Protein AF-A0A356P6L0-F1 (afdb_monomer)

pLDDT: mean 80.2, std 20.33, range [36.62, 98.62]

Secondary structure (DSSP, 8-state):
--------------------S-HHHHHTTSPTT-EEEEEE------HHHHHHTT------STT-GGGSSTT---HHHHHHHHHHHHHHHHHHEEEEEEEEEEE-GGGHHHHHHHHHHTTEEEEEEEEEE-SS----STTTS----EEEEEEEEESSS------TT----S---TT--

Mean predicted aligned error: 10.24 Å

Foldseek 3Di:
DDDDDDDDDPDVPPDDDDDDDDPLVVLVVAAFQADQEAEEEDQALCLCVVVVVPPVCPPPDPPDPSVPPPSPDDPVVVLVVLLSVLQSVLGRHHQQGKYKYKYAPVCVVSNCVSNVVSQKDWDDKAKDFAPCQDCPPVVPDDGPRIIIITMIGGNDNDHDDPPVPDDDDSDDDPPDD

Radius of gyration: 19.92 Å; Cα contacts (8 Å, |Δi|>4): 220; chains: 1; bounding box: 66×39×49 Å

Structure (mmCIF, N/CA/C/O backbone):
data_AF-A0A356P6L0-F1
#
_entry.id   AF-A0A356P6L0-F1
#
loop_
_atom_site.group_PDB
_atom_site.id
_atom_site.type_symbol
_atom_site.label_atom_id
_atom_site.label_alt_id
_atom_site.label_comp_id
_atom_site.label_asym_id
_atom_site.label_entity_id
_atom_site.label_seq_id
_atom_site.pdbx_PDB_ins_code
_atom_site.Cartn_x
_atom_site.Cartn_y
_atom_site.Cartn_z
_atom_site.occupancy
_atom_site.B_iso_or_equiv
_atom_site.auth_seq_id
_atom_site.auth_comp_id
_atom_site.auth_asym_id
_atom_site.auth_atom_id
_atom_site.pdbx_PDB_model_num
ATOM 1 N N . MET A 1 1 ? -40.090 -11.211 -9.155 1.00 44.31 1 MET A N 1
ATOM 2 C CA . MET A 1 1 ? -40.324 -12.290 -8.172 1.00 44.31 1 MET A CA 1
ATOM 3 C C . MET A 1 1 ? -39.461 -13.469 -8.593 1.00 44.31 1 MET A C 1
ATOM 5 O O . MET A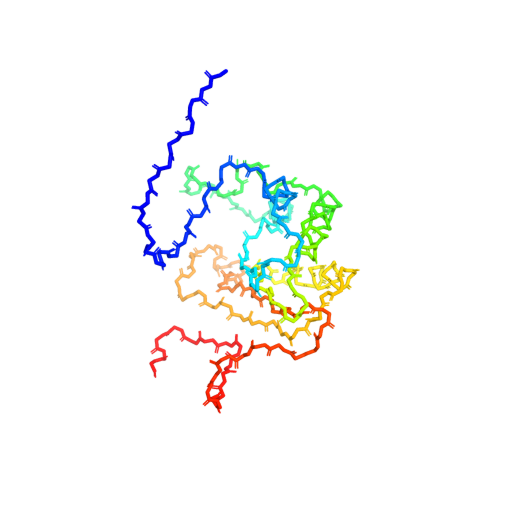 1 1 ? -39.830 -14.175 -9.516 1.00 44.31 1 MET A O 1
ATOM 9 N N . SER A 1 2 ? -38.269 -13.609 -8.018 1.00 37.38 2 SER A N 1
ATOM 10 C CA . SER A 1 2 ? -37.434 -14.798 -8.207 1.00 37.38 2 SER A CA 1
ATOM 11 C C . SER A 1 2 ? -36.891 -15.191 -6.845 1.00 37.38 2 SER A C 1
ATOM 13 O O . SER A 1 2 ? -36.515 -14.333 -6.049 1.00 37.38 2 SER A O 1
ATOM 15 N N . GLN A 1 3 ? -37.031 -16.474 -6.559 1.00 36.75 3 GLN A N 1
ATOM 16 C CA . GLN A 1 3 ? -37.134 -17.056 -5.236 1.00 36.75 3 GLN A CA 1
ATOM 17 C C . GLN A 1 3 ? -35.787 -17.156 -4.521 1.00 36.75 3 GLN A C 1
ATOM 19 O O . GLN A 1 3 ? -34.760 -17.501 -5.097 1.00 36.75 3 GLN A O 1
ATOM 24 N N . THR A 1 4 ? -35.853 -16.894 -3.221 1.00 41.12 4 THR A N 1
ATOM 25 C CA . THR A 1 4 ? -34.864 -17.224 -2.201 1.00 41.12 4 THR A CA 1
ATOM 26 C C . THR A 1 4 ? -34.616 -18.734 -2.170 1.00 41.12 4 THR A C 1
ATOM 28 O O . THR A 1 4 ? -35.547 -19.499 -1.927 1.00 41.12 4 THR A O 1
ATOM 31 N N . LEU A 1 5 ? -33.364 -19.163 -2.322 1.00 36.62 5 LEU A N 1
ATOM 32 C CA . LEU A 1 5 ? -32.927 -20.494 -1.903 1.00 36.62 5 LEU A CA 1
ATOM 33 C C . LEU A 1 5 ? -32.138 -20.347 -0.600 1.00 36.62 5 LEU A C 1
ATOM 35 O O . LEU A 1 5 ? -30.980 -19.942 -0.595 1.00 36.62 5 LEU A O 1
ATOM 39 N N . ARG A 1 6 ? -32.803 -20.649 0.521 1.00 42.31 6 ARG A N 1
ATOM 40 C CA . ARG A 1 6 ? -32.137 -20.963 1.789 1.00 42.31 6 ARG A CA 1
ATOM 41 C C . ARG A 1 6 ? -31.685 -22.418 1.720 1.00 42.31 6 ARG A C 1
ATOM 43 O O . ARG A 1 6 ? -32.524 -23.306 1.616 1.00 42.31 6 ARG A O 1
ATOM 50 N N . SER A 1 7 ? -30.383 -22.643 1.833 1.00 36.81 7 SER A N 1
ATOM 51 C CA . SER A 1 7 ? -29.816 -23.931 2.223 1.00 36.81 7 SER A CA 1
ATOM 52 C C . SER A 1 7 ? -29.225 -23.768 3.617 1.00 36.81 7 SER A C 1
ATOM 54 O O . SER A 1 7 ? -28.344 -22.940 3.829 1.00 36.81 7 SER A O 1
ATOM 56 N N . VAL A 1 8 ? -29.767 -24.525 4.569 1.00 45.47 8 VAL A N 1
ATOM 57 C CA . VAL A 1 8 ? -29.256 -24.660 5.932 1.00 45.47 8 VAL A CA 1
ATOM 58 C C . VAL A 1 8 ? -28.116 -25.675 5.892 1.00 45.47 8 VAL A C 1
ATOM 60 O O . VAL A 1 8 ? -28.368 -26.874 5.801 1.00 45.47 8 VAL A O 1
ATOM 63 N N . HIS A 1 9 ? -26.879 -25.187 5.956 1.00 39.38 9 HIS A N 1
ATOM 64 C CA . HIS A 1 9 ? -25.714 -25.914 6.462 1.00 39.38 9 HIS A CA 1
ATOM 65 C C . HIS A 1 9 ? -24.743 -24.883 7.040 1.00 39.38 9 HIS A C 1
ATOM 67 O O . HIS A 1 9 ? -24.131 -24.106 6.313 1.00 39.38 9 HIS A O 1
ATOM 73 N N . GLU A 1 10 ? -24.678 -24.837 8.366 1.00 45.34 10 GLU A N 1
ATOM 74 C CA . GLU A 1 10 ? -23.736 -24.029 9.132 1.00 45.34 10 GLU A CA 1
ATOM 75 C C . GLU A 1 10 ? -22.419 -24.804 9.213 1.00 45.34 10 GLU A C 1
ATOM 77 O O . GLU A 1 10 ? -22.138 -25.513 10.175 1.00 45.34 10 GLU A O 1
ATOM 82 N N . ASP A 1 11 ? -21.642 -24.712 8.141 1.00 44.84 11 ASP A N 1
ATOM 83 C CA . ASP A 1 11 ? -20.216 -24.999 8.166 1.00 44.84 11 ASP A CA 1
ATOM 84 C C . ASP A 1 11 ? -19.522 -23.635 8.210 1.00 44.84 11 ASP A C 1
ATOM 86 O O . ASP A 1 11 ? -19.860 -22.751 7.419 1.00 44.84 11 ASP A O 1
ATOM 90 N N . LYS A 1 12 ? -18.576 -23.406 9.129 1.00 47.25 12 LYS A N 1
ATOM 91 C CA . LYS A 1 12 ? -17.751 -22.180 9.118 1.00 47.25 12 LYS A CA 1
ATOM 92 C C . LYS A 1 12 ? -16.728 -22.274 7.978 1.00 47.25 12 LYS A C 1
ATOM 94 O O . LYS A 1 12 ? -15.525 -22.140 8.194 1.00 47.25 12 LYS A O 1
ATOM 99 N N . SER A 1 13 ? -17.210 -22.528 6.762 1.00 52.34 13 SER A N 1
ATOM 100 C CA . SER A 1 13 ? -16.441 -22.394 5.540 1.00 52.34 13 SER A CA 1
ATOM 101 C C . SER A 1 13 ? -16.007 -20.942 5.455 1.00 52.34 13 SER A C 1
ATOM 103 O O . SER A 1 13 ? -16.837 -20.038 5.565 1.00 52.34 13 SER A O 1
ATOM 105 N N . THR A 1 14 ? -14.715 -20.708 5.285 1.00 63.59 14 THR A N 1
ATOM 106 C CA . THR A 1 14 ? -14.188 -19.397 4.916 1.00 63.59 14 THR A CA 1
ATOM 107 C C . THR A 1 14 ? -14.913 -18.986 3.636 1.00 63.59 14 THR A C 1
ATOM 109 O O . THR A 1 14 ? -14.680 -19.575 2.584 1.00 63.59 14 THR A O 1
ATOM 112 N N . ALA A 1 15 ? -15.877 -18.070 3.739 1.00 85.69 15 ALA A N 1
ATOM 113 C CA . ALA A 1 15 ? -16.610 -17.590 2.578 1.00 85.69 15 ALA A CA 1
ATOM 114 C C . ALA A 1 15 ? -15.607 -16.873 1.667 1.00 85.69 15 ALA A C 1
ATOM 116 O O . ALA A 1 15 ? -14.884 -15.983 2.117 1.00 85.69 15 ALA A O 1
ATOM 117 N N . ILE A 1 16 ? -15.504 -17.323 0.418 1.00 92.56 16 ILE A N 1
ATOM 118 C CA . ILE A 1 16 ? -14.647 -16.702 -0.590 1.00 92.56 16 ILE A CA 1
ATOM 119 C C . ILE A 1 16 ? -15.561 -15.945 -1.541 1.00 92.56 16 ILE A C 1
ATOM 121 O O . ILE A 1 16 ? -16.291 -16.562 -2.316 1.00 92.56 16 ILE A O 1
ATOM 125 N N . ASP A 1 17 ? -15.467 -14.620 -1.507 1.00 92.62 17 ASP A N 1
ATOM 126 C CA . ASP A 1 17 ? -16.138 -13.751 -2.464 1.00 92.62 17 ASP A CA 1
ATOM 127 C C . ASP A 1 17 ? -15.156 -13.337 -3.564 1.00 92.62 17 ASP A C 1
ATOM 129 O O . ASP A 1 17 ? -14.083 -12.793 -3.294 1.00 92.62 17 ASP A O 1
ATOM 133 N N . LEU A 1 18 ? -15.525 -13.597 -4.819 1.00 94.75 18 LEU A N 1
ATOM 134 C CA . LEU A 1 18 ? -14.737 -13.232 -5.994 1.00 94.75 18 LEU A CA 1
ATOM 135 C C . LEU A 1 18 ? -15.525 -12.264 -6.874 1.00 94.75 18 LEU A C 1
ATOM 137 O O . LEU A 1 18 ? -16.651 -12.548 -7.278 1.00 94.75 18 LEU A O 1
ATOM 141 N N . TYR A 1 19 ? -14.888 -11.150 -7.225 1.00 94.75 19 TYR A N 1
ATOM 142 C CA . TYR A 1 19 ? -15.476 -10.098 -8.046 1.00 94.75 19 TYR A CA 1
ATOM 143 C C . TYR A 1 19 ? -14.679 -9.931 -9.342 1.00 94.75 19 TYR A C 1
ATOM 145 O O . TYR A 1 19 ? -13.451 -9.889 -9.322 1.00 94.75 19 TYR A O 1
ATOM 153 N N . ASN A 1 20 ? -15.384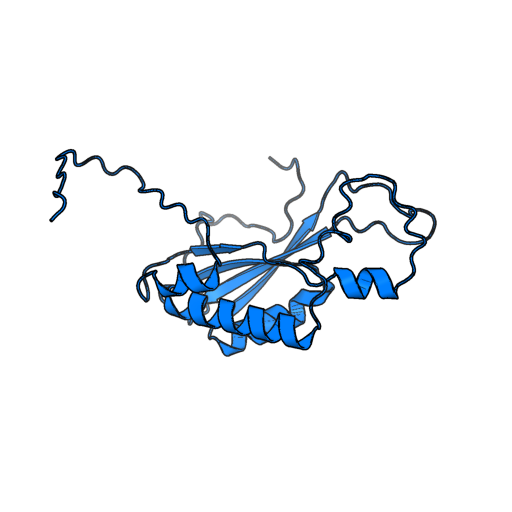 -9.820 -10.468 1.00 96.81 20 ASN A N 1
ATOM 154 C CA . ASN A 1 20 ? -14.815 -9.433 -11.759 1.00 96.81 20 ASN A CA 1
ATOM 155 C C . ASN A 1 20 ? -15.327 -8.032 -12.100 1.00 96.81 20 ASN A C 1
ATOM 157 O O . ASN A 1 20 ? -16.399 -7.886 -12.683 1.00 96.81 20 ASN A O 1
ATOM 161 N N . ASP A 1 21 ? -14.622 -7.015 -11.617 1.00 95.50 21 ASP A N 1
ATOM 162 C CA . ASP A 1 21 ? -15.027 -5.616 -11.735 1.00 95.50 21 ASP A CA 1
ATOM 163 C C . ASP A 1 21 ? -13.829 -4.703 -11.407 1.00 95.50 21 ASP A C 1
ATOM 165 O O . ASP A 1 21 ? -12.764 -5.177 -11.000 1.00 95.50 21 ASP A O 1
ATOM 169 N N . ASP A 1 22 ? -14.008 -3.393 -11.556 1.00 94.38 22 ASP A N 1
ATOM 170 C CA . ASP A 1 22 ? -13.057 -2.392 -11.078 1.00 94.38 22 ASP A CA 1
ATOM 171 C C . ASP A 1 22 ? -12.908 -2.461 -9.547 1.00 94.38 22 ASP A C 1
ATOM 173 O O . ASP A 1 22 ? -13.894 -2.469 -8.803 1.00 94.38 22 ASP A O 1
ATOM 177 N N . CYS A 1 23 ? -11.665 -2.500 -9.057 1.00 95.38 23 CYS A N 1
ATOM 178 C CA . CYS A 1 23 ? -11.398 -2.751 -7.642 1.00 95.38 23 CYS A CA 1
ATOM 179 C C . CYS A 1 23 ? -11.950 -1.652 -6.727 1.00 95.38 23 CYS A C 1
ATOM 181 O O . CYS A 1 23 ? -12.426 -1.956 -5.634 1.00 95.38 23 CYS A O 1
ATOM 183 N N . VAL A 1 24 ? -11.957 -0.393 -7.169 1.00 95.81 24 VAL A N 1
ATOM 184 C CA . VAL A 1 24 ? -12.510 0.720 -6.393 1.00 95.81 24 VAL A CA 1
ATOM 185 C C . VAL A 1 24 ? -14.034 0.623 -6.341 1.00 95.81 24 VAL A C 1
ATOM 187 O O . VAL A 1 24 ? -14.629 0.853 -5.286 1.00 95.81 24 VAL A O 1
ATOM 190 N N . GLN A 1 25 ? -14.682 0.222 -7.438 1.00 97.44 25 GLN A N 1
ATOM 191 C CA . GLN A 1 25 ? -16.128 -0.031 -7.438 1.00 97.44 25 GLN A CA 1
ATOM 192 C C . GLN A 1 25 ? -16.516 -1.200 -6.529 1.00 97.44 25 GLN A C 1
ATOM 194 O O . GLN A 1 25 ? -17.551 -1.129 -5.866 1.00 97.44 25 GLN A O 1
ATOM 199 N N . VAL A 1 26 ? -15.696 -2.252 -6.459 1.00 97.19 26 VAL A N 1
ATOM 200 C CA . VAL A 1 26 ? -15.909 -3.361 -5.515 1.00 97.19 26 VAL A CA 1
ATOM 201 C C . VAL A 1 26 ? -15.714 -2.892 -4.081 1.00 97.19 26 VAL A C 1
ATOM 203 O O . VAL A 1 26 ? -16.584 -3.149 -3.253 1.00 97.19 26 VAL A O 1
ATOM 206 N N . LEU A 1 27 ? -14.632 -2.160 -3.787 1.00 97.50 27 LEU A N 1
ATOM 207 C CA . LEU A 1 27 ? -14.375 -1.638 -2.443 1.00 97.50 27 LEU A CA 1
ATOM 208 C C . LEU A 1 27 ? -15.576 -0.839 -1.928 1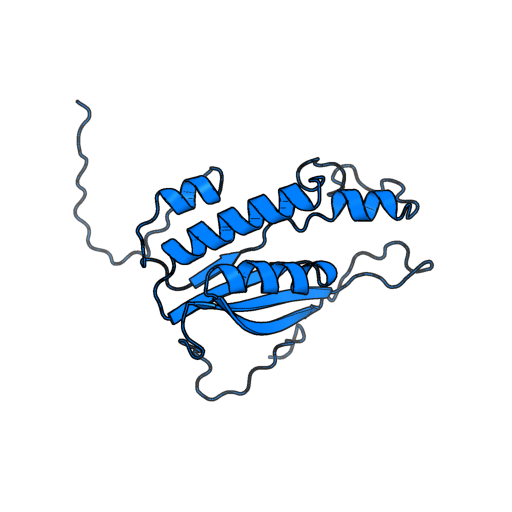.00 97.50 27 LEU A C 1
ATOM 210 O O . LEU A 1 27 ? -16.008 -1.090 -0.809 1.00 97.50 27 LEU A O 1
ATOM 214 N N . LYS A 1 28 ? -16.188 0.022 -2.756 1.00 97.56 28 LYS A N 1
ATOM 215 C CA . LYS A 1 28 ? -17.407 0.796 -2.427 1.00 97.56 28 LYS A CA 1
ATOM 216 C C . LYS A 1 28 ? -18.610 -0.052 -1.985 1.00 97.56 28 LYS A C 1
ATOM 218 O O . LYS A 1 28 ? -19.499 0.476 -1.325 1.00 97.56 28 LYS A O 1
ATOM 223 N N . ARG A 1 29 ? -18.659 -1.338 -2.345 1.00 96.69 29 ARG A N 1
ATOM 224 C CA . ARG A 1 29 ? -19.728 -2.283 -1.961 1.00 96.69 29 ARG A CA 1
ATOM 225 C C . ARG A 1 29 ? -19.435 -3.010 -0.647 1.00 96.69 29 ARG A C 1
ATOM 227 O O . ARG A 1 29 ? -20.355 -3.569 -0.061 1.00 96.69 29 ARG A O 1
ATOM 234 N N . ILE A 1 30 ? -18.178 -3.019 -0.206 1.00 97.00 30 ILE A N 1
ATOM 235 C CA . ILE A 1 30 ? -17.744 -3.642 1.049 1.00 97.00 30 ILE A CA 1
ATOM 236 C C . ILE A 1 30 ? -18.086 -2.711 2.215 1.00 97.00 30 ILE A C 1
ATOM 238 O O . ILE A 1 30 ? -17.925 -1.494 2.108 1.00 97.00 30 ILE A O 1
ATOM 242 N N . GLU A 1 31 ? -18.549 -3.281 3.327 1.00 97.94 31 GLU A N 1
ATOM 243 C CA . GLU A 1 31 ? -18.924 -2.537 4.532 1.00 97.94 31 GLU A CA 1
ATOM 244 C C . GLU A 1 31 ? -17.734 -1.782 5.151 1.00 97.94 31 GLU A C 1
ATOM 246 O O . GLU A 1 31 ? -16.583 -2.223 5.096 1.00 97.94 31 GLU A O 1
ATOM 251 N N . ASP A 1 32 ? -18.012 -0.635 5.767 1.00 98.50 32 ASP A N 1
ATOM 252 C CA . ASP A 1 32 ? -17.024 0.138 6.522 1.00 98.50 32 ASP A CA 1
ATOM 253 C C . ASP A 1 32 ? -16.451 -0.691 7.684 1.00 98.50 32 ASP A C 1
ATOM 255 O O . ASP A 1 32 ? -17.195 -1.374 8.384 1.00 98.50 32 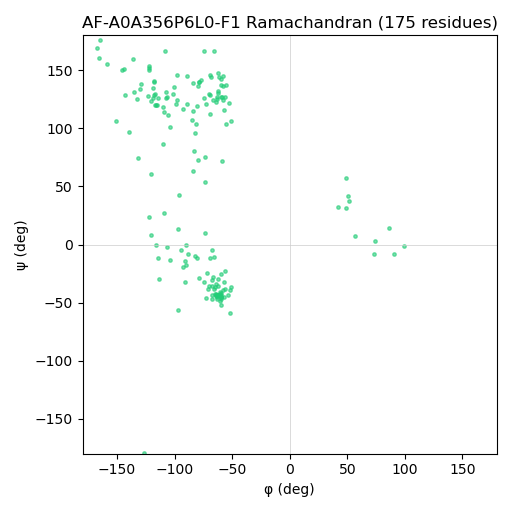ASP A O 1
ATOM 259 N N . ASN A 1 33 ? -15.152 -0.551 7.972 1.00 98.06 33 ASN A N 1
ATOM 260 C CA . ASN A 1 33 ? -14.483 -1.205 9.112 1.00 98.06 33 ASN A CA 1
ATOM 261 C C . ASN A 1 33 ? -14.744 -2.727 9.207 1.00 98.06 33 ASN A C 1
ATOM 263 O O . ASN A 1 33 ? -14.996 -3.250 10.294 1.00 98.06 33 ASN A O 1
ATOM 267 N N . SER A 1 34 ? -14.718 -3.422 8.071 1.00 97.50 34 SER A N 1
ATOM 268 C CA . SER A 1 34 ? -15.004 -4.860 7.966 1.00 97.50 34 SER A CA 1
ATOM 269 C C . SER A 1 34 ? -13.794 -5.696 7.536 1.00 97.50 34 SER A C 1
ATOM 271 O O . SER A 1 34 ? -13.825 -6.921 7.627 1.00 97.50 34 SER A O 1
ATOM 273 N N . VAL A 1 35 ? -12.712 -5.051 7.084 1.00 97.75 35 VAL A N 1
ATOM 274 C CA . VAL A 1 35 ? -11.502 -5.709 6.571 1.00 97.75 35 VAL A CA 1
ATOM 275 C C . VAL A 1 35 ? -10.352 -5.566 7.568 1.00 97.75 35 VAL A C 1
ATOM 277 O O . VAL A 1 35 ? -10.034 -4.463 8.007 1.00 97.75 35 VAL A O 1
ATOM 280 N N . ASP A 1 36 ? -9.671 -6.668 7.886 1.00 97.50 36 ASP A N 1
ATOM 281 C CA . ASP A 1 36 ? -8.508 -6.663 8.791 1.00 97.50 36 ASP A CA 1
ATOM 282 C C . ASP A 1 36 ? -7.167 -6.479 8.062 1.00 97.50 36 ASP A C 1
ATOM 284 O O . ASP A 1 36 ? -6.220 -5.901 8.606 1.00 97.50 36 ASP A O 1
ATOM 288 N N . LEU A 1 37 ? -7.064 -6.980 6.828 1.00 97.62 37 LEU A N 1
ATOM 289 C CA . LEU A 1 37 ? -5.841 -6.963 6.029 1.00 97.62 37 LEU A CA 1
ATOM 290 C C . LEU A 1 37 ? -6.159 -6.730 4.552 1.00 97.62 37 LEU A C 1
ATOM 292 O O . LEU A 1 37 ? -6.926 -7.477 3.952 1.00 97.62 37 LEU A O 1
ATOM 296 N N . VAL A 1 38 ? -5.486 -5.750 3.952 1.00 98.00 38 VAL A N 1
ATOM 297 C CA . VAL A 1 38 ? -5.435 -5.568 2.497 1.00 98.00 38 VAL A CA 1
ATOM 298 C C . VAL A 1 38 ? -4.052 -5.972 1.994 1.00 98.00 38 VAL A C 1
ATOM 300 O O . VAL A 1 38 ? -3.040 -5.459 2.470 1.00 98.00 38 VAL A O 1
ATOM 303 N N . VAL A 1 39 ? -3.995 -6.870 1.012 1.00 97.75 39 VAL A N 1
ATOM 304 C CA . VAL A 1 39 ? -2.766 -7.191 0.270 1.00 97.75 39 VAL A CA 1
ATOM 305 C C . VAL A 1 39 ? -3.023 -6.891 -1.197 1.00 97.75 39 VAL A C 1
ATOM 307 O O . VAL A 1 39 ? -3.990 -7.398 -1.759 1.00 97.75 39 VAL A O 1
ATOM 310 N N . THR A 1 40 ? -2.196 -6.045 -1.806 1.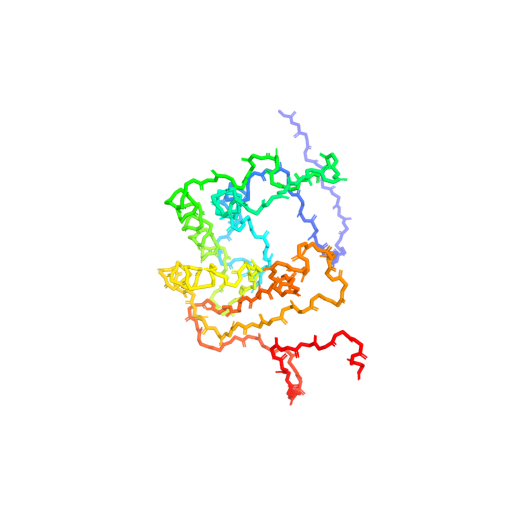00 95.94 40 THR A N 1
ATOM 311 C CA . THR A 1 40 ? -2.439 -5.557 -3.169 1.00 95.94 40 THR A CA 1
ATOM 312 C C . THR A 1 40 ? -1.148 -5.379 -3.966 1.00 95.94 40 THR A C 1
ATOM 314 O O . THR A 1 40 ? -0.091 -5.088 -3.405 1.00 95.94 40 THR A O 1
ATOM 317 N N . ASP A 1 41 ? -1.256 -5.539 -5.282 1.00 94.06 41 ASP A N 1
ATOM 318 C CA . ASP A 1 41 ? -0.205 -5.312 -6.278 1.00 94.06 41 ASP A CA 1
ATOM 319 C C . ASP A 1 41 ? -0.795 -4.462 -7.423 1.00 94.06 41 ASP A C 1
ATOM 321 O O . ASP A 1 41 ? -1.197 -4.999 -8.458 1.00 94.06 41 ASP A O 1
ATOM 325 N N . PRO A 1 42 ? -1.008 -3.148 -7.200 1.00 91.12 42 PRO A N 1
ATOM 326 C CA . PRO A 1 42 ? -1.649 -2.277 -8.181 1.00 91.12 42 PRO A CA 1
ATOM 327 C C . PRO A 1 42 ? -0.699 -1.948 -9.345 1.00 91.12 42 PRO A C 1
ATOM 329 O O . PRO A 1 42 ? 0.504 -2.147 -9.220 1.00 91.12 42 PRO A O 1
ATOM 332 N N . PRO A 1 43 ? -1.187 -1.394 -10.469 1.00 85.44 43 PRO A N 1
ATOM 333 C CA . PRO A 1 43 ? -0.328 -0.958 -11.576 1.00 85.44 43 PRO A CA 1
ATOM 334 C C . PRO A 1 43 ? 0.725 0.082 -11.140 1.00 85.44 43 PRO A C 1
ATOM 336 O O . PRO A 1 43 ? 0.417 1.021 -10.400 1.00 85.44 43 PRO A O 1
ATOM 339 N N . TYR A 1 44 ? 1.975 -0.065 -11.596 1.00 79.75 44 TYR A N 1
ATOM 340 C CA . TYR A 1 44 ? 3.118 0.743 -11.122 1.00 79.75 44 TYR A CA 1
ATOM 341 C C . TYR A 1 44 ? 3.322 2.050 -11.905 1.00 79.75 44 TYR A C 1
ATOM 343 O O . TYR A 1 44 ? 4.162 2.872 -11.525 1.00 79.75 44 TYR A O 1
ATOM 351 N N . ASN A 1 45 ? 2.584 2.239 -12.997 1.00 78.00 45 ASN A N 1
ATOM 352 C CA . ASN A 1 45 ? 2.729 3.323 -13.958 1.00 78.00 45 ASN A CA 1
ATOM 353 C C . ASN A 1 45 ? 4.183 3.516 -14.414 1.00 78.00 45 ASN A C 1
ATOM 355 O O . ASN A 1 45 ? 4.801 4.571 -14.217 1.00 78.00 45 ASN A O 1
ATOM 359 N N . LEU A 1 46 ? 4.759 2.440 -14.956 1.00 72.44 46 LEU A N 1
ATOM 360 C CA . LEU A 1 46 ? 6.116 2.408 -15.495 1.00 72.44 46 LEU A CA 1
ATOM 361 C C . LEU A 1 46 ? 6.146 2.433 -17.024 1.00 72.44 46 LEU A C 1
ATOM 363 O O . LEU A 1 46 ? 7.222 2.668 -17.576 1.00 72.44 46 LEU A O 1
ATOM 367 N N . GLY A 1 47 ? 5.020 2.209 -17.708 1.00 66.50 47 GLY A N 1
ATOM 368 C CA . GLY A 1 47 ? 4.940 2.145 -19.170 1.00 66.50 47 GLY A CA 1
ATOM 369 C C . GLY A 1 47 ? 5.566 3.362 -19.851 1.00 66.50 47 GLY A C 1
ATOM 370 O O . GLY A 1 47 ? 6.570 3.225 -20.558 1.00 66.50 47 GLY A O 1
ATOM 371 N N . ASN A 1 48 ? 5.068 4.562 -19.545 1.00 64.00 48 ASN A N 1
ATOM 372 C CA . ASN A 1 48 ? 5.585 5.818 -20.106 1.00 64.00 48 ASN A CA 1
ATOM 373 C C . ASN A 1 48 ? 7.044 6.085 -19.703 1.00 64.00 48 ASN A C 1
ATOM 375 O O . ASN A 1 48 ? 7.890 6.339 -20.559 1.00 64.00 48 ASN A O 1
ATOM 379 N N . PHE A 1 49 ? 7.385 5.891 -18.423 1.00 65.50 49 PHE A N 1
ATOM 380 C CA . PHE A 1 49 ? 8.761 6.046 -17.932 1.00 65.50 49 PHE A CA 1
ATOM 381 C C . PHE A 1 49 ? 9.759 5.130 -18.663 1.00 65.50 49 PHE A C 1
ATOM 383 O O . PHE A 1 49 ? 10.890 5.524 -18.957 1.00 65.50 49 PHE A O 1
ATOM 390 N N . MET A 1 50 ? 9.362 3.893 -18.975 1.00 63.31 50 MET A N 1
ATOM 391 C CA . MET A 1 50 ? 10.204 2.951 -19.712 1.00 63.31 50 MET A CA 1
ATOM 392 C C . MET A 1 50 ? 10.307 3.285 -21.204 1.00 63.31 50 MET A C 1
ATOM 394 O O . MET A 1 50 ? 11.359 3.028 -21.796 1.00 63.31 50 MET A O 1
ATOM 398 N N . ARG A 1 51 ? 9.255 3.854 -21.807 1.00 62.16 51 ARG A N 1
ATOM 399 C CA . ARG A 1 51 ? 9.257 4.312 -23.208 1.00 62.16 51 ARG A CA 1
ATOM 400 C C . ARG A 1 51 ? 10.186 5.512 -23.395 1.00 62.16 51 ARG A C 1
ATOM 402 O O . ARG A 1 51 ? 11.012 5.490 -24.307 1.00 62.16 51 ARG A O 1
ATOM 409 N N . ASP A 1 52 ? 10.140 6.476 -22.479 1.00 60.25 52 ASP A N 1
ATOM 410 C CA . ASP A 1 52 ? 10.973 7.684 -22.528 1.00 60.25 52 ASP A CA 1
ATOM 411 C C . ASP A 1 52 ? 12.462 7.394 -22.328 1.00 60.25 52 ASP A C 1
ATOM 413 O O . ASP A 1 52 ? 13.317 8.057 -22.916 1.00 60.25 52 ASP A O 1
ATOM 417 N N . ARG A 1 53 ? 12.809 6.352 -21.559 1.00 56.59 53 ARG A N 1
ATOM 418 C CA . ARG A 1 53 ? 14.214 5.956 -21.356 1.00 56.59 53 ARG A CA 1
ATOM 419 C C . ARG A 1 53 ? 14.903 5.403 -22.607 1.00 56.59 53 ARG A C 1
ATOM 421 O O . ARG A 1 53 ? 16.093 5.109 -22.510 1.00 56.59 53 ARG A O 1
ATOM 428 N N . GLN A 1 54 ? 14.201 5.222 -23.736 1.00 52.97 54 GLN A N 1
ATOM 429 C CA . GLN A 1 54 ? 14.745 4.750 -25.024 1.00 52.97 54 GLN A CA 1
ATOM 430 C C . GLN A 1 54 ? 15.750 3.592 -24.895 1.00 52.97 54 GLN A C 1
ATOM 432 O O . GLN A 1 54 ? 16.692 3.457 -25.679 1.00 52.97 54 GLN A O 1
ATOM 437 N N . THR A 1 55 ? 15.581 2.715 -23.901 1.00 51.88 55 THR A N 1
ATOM 438 C CA . THR A 1 55 ? 16.370 1.485 -23.874 1.00 51.88 55 THR A CA 1
ATOM 439 C C . THR A 1 55 ? 15.958 0.732 -25.131 1.00 51.88 55 THR A C 1
ATOM 441 O O . THR A 1 55 ? 14.760 0.590 -25.349 1.00 51.88 55 THR A O 1
ATOM 444 N N . ASN A 1 56 ? 16.901 0.352 -25.997 1.00 44.62 56 ASN A N 1
ATOM 445 C CA . ASN A 1 56 ? 16.664 -0.284 -27.300 1.00 44.62 56 ASN A CA 1
ATOM 446 C C . ASN A 1 56 ? 15.887 -1.614 -27.162 1.00 44.62 56 ASN A C 1
ATOM 448 O O . ASN A 1 56 ? 16.434 -2.706 -27.319 1.00 44.62 56 ASN A O 1
ATOM 452 N N . LEU A 1 57 ? 14.599 -1.528 -26.835 1.00 51.72 57 LEU A N 1
ATOM 453 C CA . LEU A 1 57 ? 13.687 -2.618 -26.536 1.00 51.72 57 LEU A CA 1
ATOM 454 C C . LEU A 1 57 ? 13.236 -3.220 -27.861 1.00 51.72 57 LEU A C 1
ATOM 456 O O . LEU A 1 57 ? 12.098 -3.054 -28.296 1.00 51.72 57 LEU A O 1
ATOM 460 N N . LYS A 1 58 ? 14.134 -3.951 -28.525 1.00 46.72 58 LYS A N 1
ATOM 461 C CA . LYS A 1 58 ? 13.697 -4.904 -29.545 1.00 46.72 58 LYS A CA 1
ATOM 462 C C . LYS A 1 58 ? 12.723 -5.874 -28.866 1.00 46.72 58 LYS A C 1
ATOM 464 O O . LYS A 1 58 ? 13.099 -6.589 -27.935 1.00 46.72 58 LYS A O 1
ATOM 469 N N . LYS A 1 59 ? 11.458 -5.863 -29.307 1.00 47.06 59 LYS A N 1
ATOM 470 C CA . LYS A 1 59 ? 10.411 -6.808 -28.884 1.00 47.06 59 LYS A CA 1
ATOM 471 C C . LYS A 1 59 ? 10.945 -8.236 -29.038 1.00 47.06 59 LYS A C 1
ATOM 473 O O . LYS A 1 59 ? 11.056 -8.729 -30.152 1.00 47.06 59 LYS A O 1
ATOM 478 N N . MET A 1 60 ? 11.278 -8.898 -27.929 1.00 49.31 60 MET A N 1
ATOM 479 C CA . MET A 1 60 ? 11.714 -10.304 -27.944 1.00 49.31 60 MET A CA 1
ATOM 480 C C . MET A 1 60 ? 10.557 -11.303 -27.772 1.00 49.31 60 MET A C 1
ATOM 482 O O . MET A 1 60 ? 10.749 -12.486 -28.032 1.00 49.31 60 MET A O 1
ATOM 486 N N . ARG A 1 61 ? 9.359 -10.869 -27.347 1.00 46.25 61 ARG A N 1
ATOM 487 C CA . ARG A 1 61 ? 8.149 -11.713 -27.256 1.00 46.25 61 ARG A CA 1
ATOM 488 C C . ARG A 1 61 ? 6.887 -10.908 -27.570 1.00 46.25 61 ARG A C 1
ATOM 490 O O . ARG A 1 61 ? 6.839 -9.715 -27.279 1.00 46.25 61 ARG A O 1
ATOM 497 N N . SER A 1 62 ? 5.875 -11.576 -28.122 1.00 45.97 62 SER A N 1
ATOM 498 C CA . SER A 1 62 ? 4.560 -11.005 -28.458 1.00 45.97 62 SER A CA 1
ATOM 499 C C . SER A 1 62 ? 3.793 -10.479 -27.236 1.00 45.97 62 SER A C 1
ATOM 501 O O . SER A 1 62 ? 3.075 -9.495 -27.356 1.00 45.97 62 SER A O 1
ATOM 503 N N . ASN A 1 63 ? 4.006 -11.068 -26.053 1.00 44.03 63 ASN A N 1
ATOM 504 C CA . ASN A 1 63 ? 3.278 -10.750 -24.813 1.00 44.03 63 ASN A CA 1
ATOM 505 C C . ASN A 1 63 ? 4.038 -9.743 -23.928 1.00 44.03 63 ASN A C 1
ATOM 507 O O . ASN A 1 63 ? 4.193 -9.936 -22.723 1.00 44.03 63 ASN A O 1
ATOM 511 N N . PHE A 1 64 ? 4.620 -8.708 -24.531 1.00 43.91 64 PHE A N 1
ATOM 512 C CA . PHE A 1 64 ? 5.416 -7.722 -23.803 1.00 43.91 64 PHE A CA 1
ATOM 513 C C . PHE A 1 64 ? 4.506 -6.805 -22.961 1.00 43.91 64 PHE A C 1
ATOM 515 O O . PHE A 1 64 ? 3.648 -6.118 -23.513 1.00 43.91 64 PHE A O 1
ATOM 522 N N . PHE A 1 65 ? 4.721 -6.776 -21.638 1.00 49.00 65 PHE A N 1
ATOM 523 C CA . PHE A 1 65 ? 3.943 -5.999 -20.655 1.00 49.00 65 PHE A CA 1
ATOM 524 C C . PHE A 1 65 ? 3.785 -4.511 -21.015 1.00 49.00 65 PHE A C 1
ATOM 526 O O . PHE A 1 65 ? 2.704 -3.960 -20.862 1.00 49.00 65 PHE A O 1
ATOM 533 N N . GLY A 1 66 ? 4.811 -3.885 -21.602 1.00 47.00 66 GLY A N 1
ATOM 534 C CA . GLY A 1 66 ? 4.761 -2.481 -22.039 1.00 47.00 66 GLY A CA 1
ATOM 535 C C . GLY A 1 66 ? 3.919 -2.202 -23.293 1.00 47.00 66 GLY A C 1
ATOM 536 O O . GLY A 1 66 ? 4.037 -1.126 -23.860 1.00 47.00 66 GLY A O 1
ATOM 537 N N . SER A 1 67 ? 3.134 -3.170 -23.781 1.00 43.31 67 SER A N 1
ATOM 538 C CA . SER A 1 67 ? 2.231 -2.997 -24.938 1.00 43.31 67 SER A CA 1
ATOM 539 C C . SER A 1 67 ? 0.752 -3.146 -24.583 1.00 43.31 67 SER A C 1
ATOM 541 O O . SER A 1 67 ? -0.084 -3.058 -25.478 1.00 43.31 67 SER A O 1
ATOM 543 N N . ALA A 1 68 ? 0.419 -3.414 -23.317 1.00 49.50 68 ALA A N 1
ATOM 544 C CA . ALA A 1 68 ? -0.959 -3.687 -22.926 1.00 49.50 68 ALA A CA 1
ATOM 545 C C . ALA A 1 68 ? -1.805 -2.408 -22.748 1.00 49.50 68 ALA A C 1
ATOM 547 O O . ALA A 1 68 ? -3.017 -2.520 -22.640 1.00 49.50 68 ALA A O 1
ATOM 548 N N . GLY A 1 69 ? -1.199 -1.212 -22.731 1.00 51.44 69 GLY A N 1
ATOM 549 C CA . GLY A 1 69 ? -1.902 0.081 -22.653 1.00 51.44 69 GLY A CA 1
ATOM 550 C C . GLY A 1 69 ? -2.515 0.421 -21.287 1.00 51.44 69 GLY A C 1
ATOM 551 O O . GLY A 1 69 ? -2.947 1.548 -21.085 1.00 51.44 69 GLY A O 1
ATOM 552 N N . TRP A 1 70 ? -2.528 -0.520 -20.337 1.00 52.28 70 TRP A N 1
ATOM 553 C CA . TRP A 1 70 ? -3.095 -0.329 -18.992 1.00 52.28 70 TRP A CA 1
ATOM 554 C C . TRP A 1 70 ? -2.149 0.374 -17.997 1.00 52.28 70 TRP A C 1
ATOM 556 O O . TRP A 1 70 ? -2.587 0.728 -16.910 1.00 52.28 70 TRP A O 1
ATOM 566 N N . ASP A 1 71 ? -0.869 0.563 -18.347 1.00 57.59 71 ASP A N 1
ATOM 567 C CA . ASP A 1 71 ? 0.185 1.126 -17.471 1.00 57.59 71 ASP A CA 1
ATOM 568 C C . ASP A 1 71 ? 0.841 2.393 -18.065 1.00 57.59 71 ASP A C 1
ATOM 570 O O . ASP A 1 71 ? 1.990 2.717 -17.762 1.00 57.59 71 ASP A O 1
ATOM 574 N N . ASP A 1 72 ? 0.109 3.081 -18.949 1.00 62.25 72 ASP A N 1
ATOM 575 C CA . ASP A 1 72 ? 0.535 4.279 -19.691 1.00 62.25 72 ASP A CA 1
ATOM 576 C C . ASP A 1 72 ? -0.194 5.548 -19.197 1.00 62.25 72 ASP A C 1
ATOM 578 O O . ASP A 1 72 ? -0.394 6.498 -19.957 1.00 62.25 72 ASP A O 1
ATOM 582 N N . LEU A 1 73 ? -0.630 5.573 -17.934 1.00 63.84 73 LEU A N 1
ATOM 583 C CA . LEU A 1 73 ? -1.321 6.738 -17.380 1.00 63.84 73 LEU A CA 1
ATOM 584 C C . LEU A 1 73 ? -0.353 7.915 -17.220 1.00 63.84 73 LEU A C 1
ATOM 586 O O . LEU A 1 73 ? 0.814 7.754 -16.844 1.00 63.84 73 LEU A O 1
ATOM 590 N N . GLU A 1 74 ? -0.854 9.130 -17.421 1.00 79.38 74 GLU A N 1
ATOM 591 C CA . GLU A 1 74 ? -0.134 10.313 -16.958 1.00 79.38 74 GLU A CA 1
ATOM 592 C C . GLU A 1 74 ? 0.083 10.218 -15.444 1.00 79.38 74 GLU A C 1
ATOM 594 O O . GLU A 1 74 ? -0.744 9.674 -14.705 1.00 79.38 74 GLU A O 1
ATOM 599 N N . TYR A 1 75 ? 1.220 10.720 -14.955 1.00 80.25 75 TYR A N 1
ATOM 600 C CA . TYR A 1 75 ? 1.575 10.564 -13.541 1.00 80.25 75 TYR A CA 1
ATOM 601 C C . TYR A 1 75 ? 0.492 11.120 -12.607 1.00 80.25 75 TYR A C 1
ATOM 603 O O . TYR A 1 75 ? 0.185 10.502 -11.589 1.00 80.25 75 TYR A O 1
ATOM 611 N N . THR A 1 76 ? -0.119 12.247 -12.979 1.00 86.25 76 THR A N 1
ATOM 612 C CA . THR A 1 76 ? -1.221 12.867 -12.237 1.00 86.25 76 THR A CA 1
ATOM 613 C C . THR A 1 76 ? -2.451 11.969 -12.173 1.00 86.25 76 THR A C 1
ATOM 615 O O . THR A 1 76 ? -3.005 11.797 -11.093 1.00 86.25 76 THR A O 1
ATOM 618 N N . GLU A 1 77 ? -2.829 11.330 -13.284 1.00 88.56 77 GLU A N 1
ATOM 619 C CA . GLU A 1 77 ? -3.964 10.405 -13.305 1.00 88.56 77 GLU A CA 1
ATOM 620 C C . GLU A 1 77 ? -3.681 9.181 -12.427 1.00 88.56 77 GLU A C 1
ATOM 622 O O . GLU A 1 77 ? -4.526 8.778 -11.633 1.00 88.56 77 GLU A O 1
ATOM 627 N N . TRP A 1 78 ? -2.471 8.618 -12.487 1.00 90.50 78 TRP A N 1
ATOM 628 C CA . TRP A 1 78 ? -2.101 7.513 -11.599 1.00 90.50 78 TRP A CA 1
ATOM 629 C C . TRP A 1 78 ? -2.187 7.904 -10.118 1.00 90.50 78 TRP A C 1
ATOM 631 O O . TRP A 1 78 ? -2.712 7.134 -9.314 1.00 90.50 78 TRP A O 1
ATOM 641 N N . VAL A 1 79 ? -1.727 9.107 -9.754 1.00 92.06 79 VAL A N 1
ATOM 642 C CA . VAL A 1 79 ? -1.858 9.619 -8.381 1.00 92.06 79 VAL A CA 1
ATOM 643 C C . VAL A 1 79 ? -3.329 9.729 -7.976 1.00 92.06 79 VAL A C 1
ATOM 645 O O . VAL A 1 79 ? -3.667 9.318 -6.871 1.00 92.06 79 VAL A O 1
ATOM 648 N N . GLU A 1 80 ? -4.209 10.224 -8.848 1.00 93.62 80 GLU A N 1
ATOM 649 C CA . GLU A 1 80 ? -5.652 10.322 -8.578 1.00 93.62 80 GLU A CA 1
ATOM 650 C C . GLU A 1 80 ? -6.298 8.946 -8.367 1.00 93.62 80 GLU A C 1
ATOM 652 O O . GLU A 1 80 ? -7.051 8.756 -7.410 1.00 93.62 80 GLU A O 1
ATOM 657 N N . ARG A 1 81 ? -5.953 7.957 -9.202 1.00 93.81 81 ARG A N 1
ATOM 658 C CA . ARG A 1 81 ? -6.436 6.573 -9.049 1.00 93.81 81 ARG A CA 1
ATOM 659 C C . ARG A 1 81 ? -5.960 5.945 -7.745 1.00 93.81 81 ARG A C 1
ATOM 661 O O . ARG A 1 81 ? -6.745 5.303 -7.047 1.00 93.81 81 ARG A O 1
ATOM 668 N N . MET A 1 82 ? -4.690 6.146 -7.394 1.00 96.44 82 MET A N 1
ATOM 669 C CA . MET A 1 82 ? -4.150 5.668 -6.124 1.00 96.44 82 MET A CA 1
ATOM 670 C C . MET A 1 82 ? -4.794 6.391 -4.936 1.00 96.44 82 MET A C 1
ATOM 672 O O . MET A 1 82 ? -5.091 5.743 -3.936 1.00 96.44 82 MET A O 1
ATOM 676 N N . ASP A 1 83 ? -5.066 7.695 -5.035 1.00 97.69 83 ASP A N 1
ATOM 677 C CA . ASP A 1 83 ? -5.775 8.454 -3.997 1.00 97.69 83 ASP A CA 1
ATOM 678 C C . ASP A 1 83 ? -7.179 7.890 -3.747 1.00 97.69 83 ASP A C 1
ATOM 680 O O . ASP A 1 83 ? -7.549 7.669 -2.593 1.00 97.69 83 ASP A O 1
ATOM 684 N N . GLU A 1 84 ? -7.934 7.584 -4.808 1.00 97.94 84 GLU A N 1
ATOM 685 C CA . GLU A 1 84 ? -9.259 6.966 -4.694 1.00 97.94 84 GLU A CA 1
ATOM 686 C C . GLU A 1 84 ? -9.180 5.556 -4.084 1.00 97.94 84 GLU A C 1
ATOM 688 O O . GLU A 1 84 ? -9.948 5.225 -3.177 1.00 97.94 84 GLU A O 1
ATOM 693 N N . PHE A 1 85 ? -8.203 4.748 -4.508 1.00 98.12 85 PHE A N 1
ATOM 694 C CA . PHE A 1 85 ? -7.958 3.424 -3.937 1.00 98.12 85 PHE A CA 1
ATOM 695 C C . PHE A 1 85 ? -7.634 3.484 -2.438 1.00 98.12 85 PHE A C 1
ATOM 697 O O . PHE A 1 85 ? -8.210 2.728 -1.649 1.00 98.12 85 PHE A O 1
ATOM 704 N N . PHE A 1 86 ? -6.736 4.380 -2.018 1.00 98.56 86 PHE A N 1
ATOM 705 C CA . PHE A 1 86 ? -6.375 4.531 -0.607 1.00 98.56 86 PHE A CA 1
ATOM 706 C C . PHE A 1 86 ? -7.536 5.074 0.226 1.00 98.56 86 PHE A C 1
ATOM 708 O O . PHE A 1 86 ? -7.716 4.631 1.362 1.00 98.56 86 PHE A O 1
ATOM 715 N N . LYS A 1 87 ? -8.352 5.970 -0.338 1.00 98.62 87 LYS A N 1
ATOM 716 C CA . LYS A 1 87 ? -9.568 6.472 0.305 1.00 98.62 87 LYS A CA 1
ATOM 717 C C . LYS A 1 87 ? -10.548 5.340 0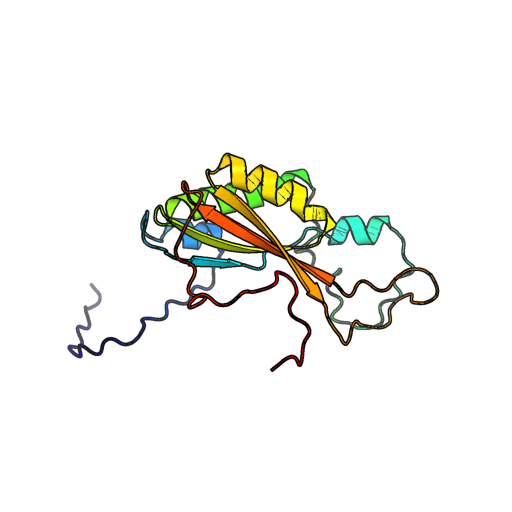.612 1.00 98.62 87 LYS A C 1
ATOM 719 O O . LYS A 1 87 ? -10.980 5.202 1.755 1.00 98.62 87 LYS A O 1
ATOM 724 N N . GLU A 1 88 ? -10.882 4.518 -0.381 1.00 98.56 88 GLU A N 1
ATOM 725 C CA . GLU A 1 88 ? -11.822 3.409 -0.179 1.00 98.56 88 GLU A CA 1
ATOM 726 C C . GLU A 1 88 ? -11.221 2.301 0.694 1.00 98.56 88 GLU A C 1
ATOM 728 O O . GLU A 1 88 ? -11.906 1.760 1.560 1.00 98.56 88 GLU A O 1
ATOM 733 N N . SER A 1 89 ? -9.919 2.035 0.567 1.00 98.50 89 SER A N 1
ATOM 734 C CA . SER A 1 89 ? -9.215 1.104 1.455 1.00 98.50 89 SER A CA 1
ATOM 735 C C . SER A 1 89 ? -9.262 1.553 2.918 1.00 98.50 89 SER A C 1
ATOM 737 O O . SER A 1 89 ? -9.477 0.734 3.807 1.00 98.50 89 SER A O 1
ATOM 739 N N . ALA A 1 90 ? -9.097 2.852 3.188 1.00 98.50 90 ALA A N 1
ATOM 740 C CA . ALA A 1 90 ? -9.208 3.413 4.535 1.00 98.50 90 ALA A CA 1
ATOM 741 C C . ALA A 1 90 ? -10.634 3.328 5.105 1.00 98.50 90 ALA A C 1
ATOM 743 O O . ALA A 1 90 ? -10.800 3.287 6.326 1.00 98.50 90 ALA A O 1
ATOM 744 N N . ARG A 1 91 ? -11.666 3.328 4.252 1.00 98.50 91 ARG A N 1
ATOM 745 C CA . ARG A 1 91 ? -13.061 3.165 4.683 1.00 98.50 91 ARG A CA 1
ATOM 746 C C . ARG A 1 91 ? -13.345 1.727 5.118 1.00 98.50 91 ARG A C 1
ATOM 748 O O . ARG A 1 91 ? -13.939 1.517 6.174 1.00 98.50 91 ARG A O 1
ATOM 755 N N . VAL A 1 92 ? -12.911 0.746 4.325 1.00 98.56 92 VAL A N 1
ATOM 756 C CA . VAL A 1 92 ? -13.201 -0.674 4.593 1.00 98.56 92 VAL A CA 1
ATOM 757 C C . VAL A 1 92 ? -12.307 -1.272 5.681 1.00 98.56 92 VAL A C 1
ATOM 759 O O . VAL A 1 92 ? -12.739 -2.182 6.382 1.00 98.56 92 VAL A O 1
ATOM 762 N N . LEU A 1 93 ? -11.076 -0.774 5.855 1.00 98.38 93 LEU A N 1
ATOM 763 C CA . LEU A 1 93 ? -10.157 -1.278 6.876 1.00 98.38 93 LEU A CA 1
ATOM 764 C C . LEU A 1 93 ? -10.616 -0.915 8.291 1.00 98.38 93 LEU A C 1
ATOM 766 O O . LEU A 1 93 ? -10.819 0.252 8.628 1.00 98.38 93 LEU A O 1
ATOM 770 N N . SER A 1 94 ? -10.667 -1.919 9.159 1.00 98.12 94 SER A N 1
ATOM 771 C CA . SER A 1 94 ? -10.830 -1.747 10.600 1.00 98.12 94 SER A CA 1
ATOM 772 C C . SER A 1 94 ? -9.666 -0.947 11.187 1.00 98.12 94 SER A C 1
ATOM 774 O O . SER A 1 94 ? -8.510 -1.104 10.786 1.00 98.12 94 SER A O 1
ATOM 776 N N . LYS A 1 95 ? -9.927 -0.098 12.190 1.00 97.69 95 LYS A N 1
ATOM 777 C CA . LYS A 1 95 ? -8.852 0.565 12.951 1.00 97.69 95 LYS A CA 1
ATOM 778 C C . LYS A 1 95 ? -7.918 -0.493 13.545 1.00 97.69 95 LYS A C 1
ATOM 780 O O . LYS A 1 95 ? -8.366 -1.368 14.275 1.00 97.69 95 LYS A O 1
ATOM 785 N N . GLY A 1 96 ? -6.616 -0.375 13.287 1.00 96.94 96 GLY A N 1
ATOM 786 C CA . GLY A 1 96 ? -5.647 -1.407 13.667 1.00 96.94 96 GLY A CA 1
ATOM 787 C C . GLY A 1 96 ? -5.395 -2.473 12.604 1.00 96.94 96 GLY A C 1
ATOM 788 O O . GLY A 1 96 ? -4.446 -3.237 12.760 1.00 96.94 96 GLY A O 1
ATOM 789 N N . GLY A 1 97 ? -6.172 -2.476 11.521 1.00 97.69 97 GLY A N 1
ATOM 790 C CA . GLY A 1 97 ? -5.922 -3.279 10.336 1.00 97.69 97 GLY A CA 1
ATOM 791 C C . GLY A 1 97 ? -4.649 -2.862 9.600 1.00 97.69 97 GLY A C 1
ATOM 792 O O . GLY A 1 97 ? -4.053 -1.802 9.846 1.00 97.69 97 GLY A O 1
ATOM 793 N N . SER A 1 98 ? -4.237 -3.729 8.687 1.00 98.25 98 SER A N 1
ATOM 794 C CA . SER A 1 98 ? -2.943 -3.675 8.016 1.00 98.25 98 SER A CA 1
ATOM 795 C C . SER A 1 98 ? -3.102 -3.593 6.501 1.00 98.25 98 SER A C 1
ATOM 797 O O . SER A 1 98 ? -4.042 -4.140 5.932 1.00 98.25 98 SER A O 1
ATOM 799 N N . MET A 1 99 ? -2.149 -2.950 5.830 1.00 98.38 99 MET A N 1
ATOM 800 C CA . MET A 1 99 ? -2.041 -2.994 4.372 1.00 98.38 99 MET A CA 1
ATOM 801 C C . MET A 1 99 ? -0.617 -3.343 3.954 1.00 98.38 99 MET A C 1
ATOM 803 O O . MET A 1 99 ? 0.339 -2.751 4.455 1.00 98.38 99 MET A O 1
ATOM 807 N N . ILE A 1 100 ? -0.491 -4.276 3.013 1.00 98.06 100 ILE A N 1
ATOM 808 C CA . ILE A 1 100 ? 0.752 -4.577 2.305 1.00 98.06 100 ILE A CA 1
ATOM 809 C C . ILE A 1 100 ? 0.529 -4.274 0.825 1.00 98.06 100 ILE A C 1
ATOM 811 O O . ILE A 1 100 ? -0.345 -4.866 0.194 1.00 98.06 100 ILE A O 1
ATOM 815 N N . ILE A 1 101 ? 1.316 -3.352 0.281 1.00 97.75 101 ILE A N 1
ATOM 816 C CA . ILE A 1 101 ? 1.267 -2.964 -1.131 1.00 97.75 101 ILE A CA 1
ATOM 817 C C . ILE A 1 101 ? 2.611 -3.248 -1.794 1.00 97.75 101 ILE A C 1
ATOM 819 O O . ILE A 1 101 ? 3.651 -2.799 -1.309 1.00 97.75 101 ILE A O 1
ATOM 823 N N . PHE A 1 102 ? 2.586 -3.997 -2.891 1.00 95.56 102 PHE A N 1
ATOM 824 C CA . PHE A 1 102 ? 3.743 -4.196 -3.759 1.00 95.56 102 PHE A CA 1
ATOM 825 C C . PHE A 1 102 ? 3.855 -3.034 -4.741 1.00 95.56 102 PHE A C 1
ATOM 827 O O . PHE A 1 102 ? 2.845 -2.510 -5.209 1.00 95.56 102 PHE A O 1
ATOM 834 N N . MET A 1 103 ? 5.079 -2.569 -4.981 1.00 93.50 103 MET A N 1
ATOM 835 C CA . MET A 1 103 ? 5.322 -1.401 -5.817 1.00 93.50 103 MET A CA 1
ATOM 836 C C . MET A 1 103 ? 6.756 -1.362 -6.359 1.00 93.50 103 MET A C 1
ATOM 838 O O . MET A 1 103 ? 7.706 -1.868 -5.751 1.00 93.50 103 MET A O 1
ATOM 842 N N . ALA A 1 104 ? 6.943 -0.672 -7.484 1.00 88.94 104 ALA A N 1
ATOM 843 C CA . ALA A 1 104 ? 8.266 -0.283 -7.951 1.00 88.94 104 ALA A CA 1
ATOM 844 C C . ALA A 1 104 ? 8.973 0.609 -6.918 1.00 88.94 104 ALA A C 1
ATOM 846 O O . ALA A 1 104 ? 8.391 1.570 -6.415 1.00 88.94 104 ALA A O 1
ATOM 847 N N . ILE A 1 105 ? 10.267 0.368 -6.681 1.00 90.88 105 ILE A N 1
ATOM 848 C CA . ILE A 1 105 ? 11.075 1.143 -5.717 1.00 90.88 105 ILE A CA 1
ATOM 849 C C . ILE A 1 105 ? 10.968 2.657 -5.965 1.00 90.88 105 ILE A C 1
ATOM 851 O O . ILE A 1 105 ? 10.844 3.435 -5.024 1.00 90.88 105 ILE A O 1
ATOM 855 N N . ILE A 1 106 ? 10.944 3.082 -7.231 1.00 88.44 106 ILE A N 1
ATOM 856 C CA . ILE A 1 106 ? 10.874 4.503 -7.608 1.00 88.44 106 ILE A CA 1
ATOM 857 C C . ILE A 1 106 ? 9.529 5.178 -7.285 1.00 88.44 106 ILE A C 1
ATOM 859 O O . ILE A 1 106 ? 9.435 6.395 -7.381 1.00 88.44 106 ILE A O 1
ATOM 863 N N . LYS A 1 107 ? 8.490 4.411 -6.936 1.00 91.38 107 LYS A N 1
ATOM 864 C CA . LYS A 1 107 ? 7.154 4.915 -6.574 1.00 91.38 107 LYS A CA 1
ATOM 865 C C . LYS A 1 107 ? 6.867 4.812 -5.074 1.00 91.38 107 LYS A C 1
ATOM 867 O O . LYS A 1 107 ? 5.808 5.248 -4.631 1.00 91.38 107 LYS A O 1
ATOM 872 N N . VAL A 1 108 ? 7.789 4.254 -4.282 1.00 94.94 108 VAL A N 1
ATOM 873 C CA . VAL A 1 108 ? 7.596 4.032 -2.838 1.00 94.94 108 VAL A CA 1
ATOM 874 C C . VAL A 1 108 ? 7.285 5.336 -2.106 1.00 94.94 108 VAL A C 1
ATOM 876 O O . VAL A 1 108 ? 6.349 5.380 -1.314 1.00 94.94 108 VAL A O 1
ATOM 879 N N . GLU A 1 109 ? 8.020 6.408 -2.398 1.00 95.81 109 GLU A N 1
ATOM 880 C CA . GLU A 1 109 ? 7.816 7.710 -1.752 1.00 95.81 109 GLU A CA 1
ATOM 881 C C . GLU A 1 109 ? 6.434 8.302 -2.071 1.00 95.81 109 GLU A C 1
ATOM 883 O O . GLU A 1 109 ? 5.708 8.700 -1.157 1.00 95.81 109 GLU A O 1
ATOM 888 N N . SER A 1 110 ? 6.008 8.238 -3.336 1.00 95.44 110 SER A N 1
ATOM 889 C CA . SER A 1 110 ? 4.669 8.661 -3.759 1.00 95.44 110 SER A CA 1
ATOM 890 C C . SER A 1 110 ? 3.570 7.869 -3.043 1.00 95.44 110 SER A C 1
ATOM 892 O O . SER A 1 110 ? 2.623 8.457 -2.527 1.00 95.44 110 SER A O 1
ATOM 894 N N . ILE A 1 111 ? 3.713 6.541 -2.948 1.00 97.19 111 ILE A N 1
ATOM 895 C CA . ILE A 1 111 ? 2.748 5.685 -2.246 1.00 97.19 111 ILE A CA 1
ATOM 896 C C . ILE A 1 111 ? 2.684 6.006 -0.754 1.00 97.19 111 ILE A C 1
ATOM 898 O O . ILE A 1 111 ? 1.588 6.098 -0.206 1.00 97.19 111 ILE A O 1
ATOM 902 N N . ILE A 1 112 ? 3.827 6.207 -0.091 1.00 98.25 112 ILE A N 1
ATOM 903 C CA . ILE A 1 112 ? 3.855 6.589 1.327 1.00 98.25 112 ILE A CA 1
ATOM 904 C C . ILE A 1 112 ? 3.114 7.914 1.536 1.00 98.25 112 ILE A C 1
ATOM 906 O O . ILE A 1 112 ? 2.287 8.002 2.443 1.00 98.25 112 ILE A O 1
ATOM 910 N N . SER A 1 113 ? 3.362 8.910 0.681 1.00 98.12 113 SER A N 1
ATOM 911 C CA . SER A 1 113 ? 2.706 10.220 0.758 1.00 98.12 113 SER A CA 1
ATOM 912 C C . SER A 1 113 ? 1.181 10.113 0.614 1.00 98.12 113 SER A C 1
ATOM 914 O O . SER A 1 113 ? 0.438 10.619 1.460 1.00 98.12 113 SER A O 1
ATOM 916 N N . ILE A 1 114 ? 0.705 9.382 -0.402 1.00 98.25 114 ILE A N 1
ATOM 917 C CA . ILE A 1 114 ? -0.731 9.169 -0.638 1.00 98.25 114 ILE A CA 1
ATOM 918 C C . ILE A 1 114 ? -1.358 8.402 0.533 1.00 98.25 114 ILE A C 1
ATOM 920 O O . ILE A 1 114 ? -2.384 8.819 1.064 1.00 98.25 114 ILE A O 1
ATOM 924 N N . ALA A 1 115 ? -0.730 7.320 0.997 1.00 98.44 115 ALA A N 1
ATOM 925 C CA . ALA A 1 115 ? -1.245 6.522 2.106 1.00 98.44 115 ALA A CA 1
ATOM 926 C C . ALA A 1 115 ? -1.387 7.355 3.395 1.00 98.44 115 ALA A C 1
ATOM 928 O O . ALA A 1 115 ? -2.409 7.293 4.083 1.00 98.44 115 ALA A O 1
ATOM 929 N N . GLN A 1 116 ? -0.394 8.188 3.717 1.00 98.38 116 GLN A N 1
ATOM 930 C CA . GLN A 1 116 ? -0.419 9.026 4.919 1.00 98.38 116 GLN A CA 1
ATOM 931 C C . GLN A 1 116 ? -1.575 10.035 4.922 1.00 98.38 116 GLN A C 1
ATOM 933 O O . GLN A 1 116 ? -2.180 10.250 5.976 1.00 98.38 116 GLN A O 1
ATOM 938 N N . LYS A 1 117 ? -1.944 10.588 3.757 1.00 98.38 117 LYS A N 1
ATOM 939 C CA . LYS A 1 117 ? -3.117 11.471 3.602 1.00 98.38 117 LYS A CA 1
ATOM 940 C C . LYS A 1 117 ? -4.418 10.801 4.065 1.00 98.38 117 LYS A C 1
ATOM 942 O O . LYS A 1 117 ? -5.289 11.477 4.608 1.00 98.38 117 LYS A O 1
ATOM 947 N N . HIS A 1 118 ? -4.528 9.480 3.912 1.00 98.56 118 HIS A N 1
ATOM 948 C CA . HIS A 1 118 ? -5.715 8.691 4.274 1.00 98.56 118 HIS A CA 1
ATOM 949 C C . HIS A 1 118 ? -5.618 8.017 5.652 1.00 98.56 118 HIS A C 1
ATOM 951 O O . HIS A 1 118 ? -6.439 7.171 5.998 1.00 98.56 118 HIS A O 1
ATOM 957 N N . GLY A 1 119 ? -4.644 8.404 6.482 1.00 98.00 119 GLY A N 1
ATOM 958 C CA . GLY A 1 119 ? -4.535 7.936 7.870 1.00 98.00 119 GLY A CA 1
ATOM 959 C C . GLY A 1 119 ? -3.790 6.612 8.049 1.00 98.00 119 GLY A C 1
ATOM 960 O O . GLY A 1 119 ? -3.854 6.008 9.127 1.00 98.00 119 GLY A O 1
ATOM 961 N N . PHE A 1 120 ? -3.065 6.162 7.024 1.00 98.62 120 PHE A N 1
ATOM 962 C CA . PHE A 1 120 ? -2.134 5.047 7.142 1.00 98.62 120 PHE A CA 1
ATOM 963 C C . PHE A 1 120 ? -0.816 5.497 7.775 1.00 98.62 120 PHE A C 1
ATOM 965 O O . PHE A 1 120 ? -0.239 6.528 7.431 1.00 98.62 120 PHE A O 1
ATOM 972 N N . TYR A 1 121 ? -0.308 4.690 8.698 1.00 98.31 121 TYR A N 1
ATOM 973 C CA . TYR A 1 121 ? 1.005 4.855 9.296 1.00 98.31 121 TYR A CA 1
ATOM 974 C C . TYR A 1 121 ? 2.000 3.924 8.608 1.00 98.31 121 TYR A C 1
ATOM 976 O O . TYR A 1 121 ? 1.827 2.706 8.610 1.00 98.31 121 TYR A O 1
ATOM 984 N N . TYR A 1 122 ? 3.048 4.502 8.027 1.00 98.06 122 TYR A N 1
ATOM 985 C CA . TYR A 1 122 ? 4.151 3.757 7.430 1.00 98.06 122 TYR A CA 1
ATOM 986 C C . TYR A 1 122 ? 4.940 3.002 8.505 1.00 98.06 122 TYR A C 1
ATOM 988 O O . TYR A 1 122 ? 5.433 3.606 9.459 1.00 98.06 122 TYR A O 1
ATOM 996 N N . LYS A 1 123 ? 5.077 1.683 8.339 1.00 95.75 123 LYS A N 1
ATOM 997 C CA . LYS A 1 123 ? 5.873 0.832 9.231 1.00 95.75 123 LYS A CA 1
ATOM 998 C C . LYS A 1 123 ? 7.261 0.588 8.675 1.00 95.75 123 LYS A C 1
ATOM 1000 O O . LYS A 1 123 ? 8.243 0.798 9.378 1.00 95.75 123 LYS A O 1
ATOM 1005 N N . THR A 1 124 ? 7.321 0.063 7.458 1.00 95.06 124 THR A N 1
ATOM 1006 C CA . THR A 1 124 ? 8.572 -0.338 6.822 1.00 95.06 124 THR A CA 1
ATOM 1007 C C . THR A 1 124 ? 8.367 -0.569 5.330 1.00 95.06 124 THR A C 1
ATOM 1009 O O . THR A 1 124 ? 7.243 -0.792 4.871 1.00 95.06 124 THR A O 1
ATOM 1012 N N . THR A 1 125 ? 9.473 -0.546 4.600 1.00 96.62 125 THR A N 1
ATOM 1013 C CA . THR A 1 125 ? 9.577 -1.023 3.226 1.00 96.62 125 THR A CA 1
ATOM 1014 C C . THR A 1 125 ? 10.503 -2.224 3.252 1.00 96.62 125 THR A C 1
ATOM 1016 O O . THR A 1 125 ? 11.621 -2.118 3.753 1.00 96.62 125 THR A O 1
ATOM 1019 N N . GLY A 1 126 ? 10.057 -3.355 2.722 1.00 94.19 126 GLY A N 1
ATOM 1020 C CA . GLY A 1 126 ? 10.928 -4.497 2.487 1.00 94.19 126 GLY A CA 1
ATOM 1021 C C . GLY A 1 126 ? 11.203 -4.707 1.009 1.00 94.19 126 GLY A C 1
ATOM 1022 O O . GLY A 1 126 ? 10.553 -4.123 0.140 1.00 94.19 126 GLY A O 1
ATOM 1023 N N . ILE A 1 127 ? 12.197 -5.548 0.732 1.00 92.69 127 ILE A N 1
ATOM 1024 C CA . ILE A 1 127 ? 12.669 -5.813 -0.626 1.00 92.69 127 ILE A CA 1
ATOM 1025 C C . ILE A 1 127 ? 12.419 -7.267 -0.981 1.00 92.69 127 ILE A C 1
ATOM 1027 O O . ILE A 1 127 ? 12.979 -8.189 -0.377 1.00 92.69 127 ILE A O 1
ATOM 1031 N N . TRP A 1 128 ? 11.629 -7.460 -2.028 1.00 88.19 128 TRP A N 1
ATOM 1032 C CA . TRP A 1 128 ? 11.521 -8.725 -2.719 1.00 88.19 128 TRP A CA 1
ATOM 1033 C C . TRP A 1 128 ? 12.631 -8.838 -3.767 1.00 88.19 128 TRP A C 1
ATOM 1035 O O . TRP A 1 128 ? 12.599 -8.175 -4.801 1.00 88.19 128 TRP A O 1
ATOM 1045 N N . HIS A 1 129 ? 13.628 -9.684 -3.497 1.00 87.56 129 HIS A N 1
ATOM 1046 C CA . HIS A 1 129 ? 14.708 -9.980 -4.437 1.00 87.56 129 HIS A CA 1
ATOM 1047 C C . HIS A 1 129 ? 14.373 -11.217 -5.282 1.00 87.56 129 HIS A C 1
ATOM 1049 O O . HIS A 1 129 ? 14.237 -12.331 -4.771 1.00 87.56 129 HIS A O 1
ATOM 1055 N N . LYS A 1 130 ? 14.252 -11.018 -6.592 1.00 82.38 130 LYS A N 1
ATOM 1056 C CA . LYS A 1 130 ? 13.998 -12.047 -7.599 1.00 82.38 130 LYS A CA 1
ATOM 1057 C C . LYS A 1 130 ? 15.324 -12.691 -7.989 1.00 82.38 130 LYS A C 1
ATOM 1059 O O . LYS A 1 130 ? 16.167 -12.040 -8.593 1.00 82.38 130 LYS A O 1
ATOM 1064 N N . LEU A 1 131 ? 15.491 -13.978 -7.679 1.00 80.69 131 LEU A N 1
ATOM 1065 C CA . LEU A 1 131 ? 16.744 -14.702 -7.942 1.00 80.69 131 LEU A CA 1
ATOM 1066 C C . LEU A 1 131 ? 17.005 -14.990 -9.428 1.00 80.69 131 LEU A C 1
ATOM 1068 O O . LEU A 1 131 ? 18.153 -15.144 -9.825 1.00 80.6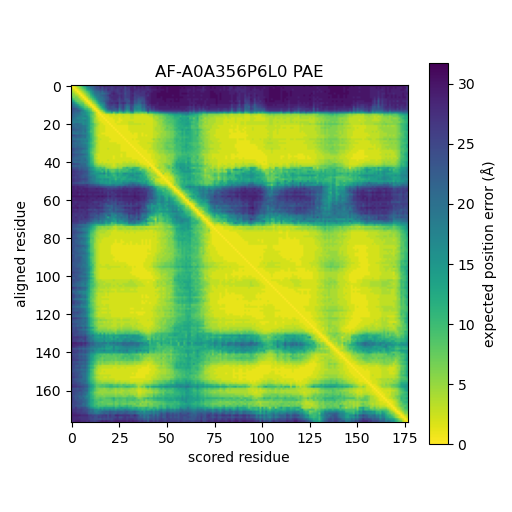9 131 LEU A O 1
ATOM 1072 N N . ASN A 1 132 ? 15.952 -15.036 -10.248 1.00 78.75 132 ASN A N 1
ATOM 1073 C CA . ASN A 1 132 ? 16.040 -15.348 -11.677 1.00 78.75 132 ASN A CA 1
ATOM 1074 C C . ASN A 1 132 ? 15.494 -14.187 -12.526 1.00 78.75 132 ASN A C 1
ATOM 1076 O O . ASN A 1 132 ? 14.490 -14.361 -13.227 1.00 78.75 132 ASN A O 1
ATOM 1080 N N . PRO A 1 133 ? 16.079 -12.975 -12.438 1.00 75.31 133 PRO A N 1
ATOM 1081 C CA . PRO A 1 133 ? 15.615 -11.854 -13.232 1.00 75.31 133 PRO A CA 1
ATOM 1082 C C . PRO A 1 133 ? 15.944 -12.112 -14.702 1.00 75.31 133 PRO A C 1
ATOM 1084 O O . PRO A 1 133 ? 16.973 -12.693 -15.048 1.00 75.31 133 PRO A O 1
ATOM 1087 N N . MET A 1 134 ? 15.062 -11.678 -15.596 1.00 73.31 134 MET A N 1
ATOM 1088 C CA . MET A 1 134 ? 15.296 -11.855 -17.022 1.00 73.31 134 MET A CA 1
ATOM 1089 C C . MET A 1 134 ? 16.550 -11.063 -17.442 1.00 73.31 134 MET A C 1
ATOM 1091 O O . MET A 1 134 ? 16.598 -9.855 -17.196 1.00 73.31 134 MET A O 1
ATOM 1095 N N . PRO A 1 135 ? 17.532 -11.693 -18.112 1.00 66.56 135 PRO A N 1
ATOM 1096 C CA . PRO A 1 135 ? 18.798 -11.065 -18.486 1.00 66.56 135 PRO A CA 1
ATOM 1097 C C . PRO A 1 135 ? 18.603 -10.068 -19.642 1.00 66.56 135 PRO A C 1
ATOM 1099 O O . PRO A 1 135 ? 18.893 -10.354 -20.802 1.00 66.56 135 PRO A O 1
ATOM 1102 N N . ARG A 1 136 ? 18.045 -8.888 -19.350 1.00 64.62 136 ARG A N 1
ATOM 1103 C CA . ARG A 1 136 ? 17.817 -7.801 -20.316 1.00 64.62 136 ARG A CA 1
ATOM 1104 C C . ARG A 1 136 ? 18.889 -6.733 -20.184 1.00 64.62 136 ARG A C 1
ATOM 1106 O O . ARG A 1 136 ? 19.182 -6.314 -19.074 1.00 64.62 136 ARG A O 1
ATOM 1113 N N . ASN A 1 137 ? 19.411 -6.260 -21.321 1.00 63.91 137 ASN A N 1
ATOM 1114 C CA . ASN A 1 137 ? 20.337 -5.124 -21.396 1.00 63.91 137 ASN A CA 1
ATOM 1115 C C . ASN A 1 137 ? 21.514 -5.203 -20.402 1.00 63.91 137 ASN A C 1
ATOM 1117 O O . ASN A 1 137 ? 22.019 -4.172 -19.967 1.00 63.91 137 ASN A O 1
ATOM 1121 N N . MET A 1 138 ? 21.968 -6.417 -20.066 1.00 70.25 138 MET A N 1
ATOM 1122 C CA . MET A 1 138 ? 22.938 -6.649 -18.984 1.00 70.25 138 MET A CA 1
ATOM 1123 C C . MET A 1 138 ? 24.271 -5.921 -19.193 1.00 70.25 138 MET A C 1
ATOM 1125 O O . MET A 1 138 ? 24.967 -5.616 -18.235 1.00 70.25 138 MET A O 1
ATOM 1129 N N . ASN A 1 139 ? 24.614 -5.635 -20.451 1.00 71.62 139 ASN A N 1
ATOM 1130 C CA . ASN A 1 139 ? 25.842 -4.934 -20.823 1.00 71.62 139 ASN A CA 1
ATOM 1131 C C . ASN A 1 139 ? 25.666 -3.406 -20.892 1.00 71.62 139 ASN A C 1
ATOM 1133 O O . ASN A 1 139 ? 26.605 -2.702 -21.241 1.00 71.62 139 ASN A O 1
ATOM 1137 N N . LEU A 1 140 ? 24.461 -2.893 -20.627 1.00 70.12 140 LEU A N 1
ATOM 1138 C CA . LEU A 1 140 ? 24.130 -1.468 -20.714 1.00 70.12 140 LEU A CA 1
ATOM 1139 C C . LEU A 1 140 ? 23.809 -0.862 -19.342 1.00 70.12 140 LEU A C 1
ATOM 1141 O O . LEU A 1 140 ? 23.991 0.336 -19.157 1.00 70.12 140 LEU A O 1
ATOM 1145 N N . HIS A 1 141 ? 23.271 -1.649 -18.409 1.00 72.31 141 HIS A N 1
ATOM 1146 C CA . HIS A 1 141 ? 22.914 -1.221 -17.054 1.00 72.31 141 HIS A CA 1
ATOM 1147 C C . HIS A 1 141 ? 22.620 -2.433 -16.163 1.00 72.31 141 HIS A C 1
ATOM 1149 O O . HIS A 1 141 ? 22.463 -3.556 -16.643 1.00 72.31 141 HIS A O 1
ATOM 1155 N N . PHE A 1 142 ? 22.510 -2.185 -14.855 1.00 77.69 142 PHE A N 1
ATOM 1156 C CA . PHE A 1 142 ? 22.062 -3.182 -13.886 1.00 77.69 142 PHE A CA 1
ATOM 1157 C C . PHE A 1 142 ? 20.700 -3.770 -14.271 1.00 77.69 142 PHE A C 1
ATOM 1159 O O . PHE A 1 142 ? 19.770 -3.047 -14.643 1.00 77.69 142 PHE A O 1
ATOM 1166 N N . VAL A 1 143 ? 20.577 -5.089 -14.131 1.00 77.25 143 VAL A N 1
ATOM 1167 C CA . VAL A 1 143 ? 19.306 -5.796 -14.289 1.00 77.25 143 VAL A CA 1
ATOM 1168 C C . VAL A 1 143 ? 18.445 -5.516 -13.064 1.00 77.25 143 VAL A C 1
ATOM 1170 O O . VAL A 1 143 ? 18.870 -5.746 -11.934 1.00 77.25 143 VAL A O 1
ATOM 1173 N N . ASN A 1 144 ? 17.226 -5.028 -13.283 1.00 78.12 144 ASN A N 1
ATOM 1174 C CA . ASN A 1 144 ? 16.270 -4.862 -12.200 1.00 78.12 144 ASN A CA 1
ATOM 1175 C C . ASN A 1 144 ? 15.814 -6.249 -11.706 1.00 78.12 144 ASN A C 1
ATOM 1177 O O . ASN A 1 144 ? 15.173 -6.999 -12.446 1.00 78.12 144 ASN A O 1
ATOM 1181 N N . SER A 1 145 ? 16.195 -6.598 -10.477 1.00 83.94 145 SER A N 1
ATOM 1182 C CA . SER A 1 145 ? 15.862 -7.867 -9.821 1.00 83.94 145 SER A CA 1
ATOM 1183 C C . SER A 1 145 ? 15.087 -7.668 -8.522 1.00 83.94 145 SER A C 1
ATOM 1185 O O . SER A 1 145 ? 14.890 -8.623 -7.777 1.00 83.94 145 SER A O 1
ATOM 1187 N N . THR A 1 146 ? 14.657 -6.445 -8.222 1.00 86.75 146 THR A N 1
ATOM 1188 C CA . THR A 1 146 ? 14.069 -6.100 -6.930 1.00 86.75 146 THR A CA 1
ATOM 1189 C C . THR A 1 146 ? 12.743 -5.377 -7.088 1.00 86.75 146 THR A C 1
ATOM 1191 O O . THR A 1 146 ? 12.590 -4.478 -7.911 1.00 86.75 146 THR A O 1
ATOM 1194 N N . GLU A 1 147 ? 11.794 -5.752 -6.239 1.00 88.44 147 GLU A N 1
ATOM 1195 C CA . GLU A 1 147 ? 10.543 -5.031 -6.011 1.00 88.44 147 GLU A CA 1
ATOM 1196 C C . GLU A 1 147 ? 10.433 -4.659 -4.539 1.00 88.44 147 GLU A C 1
ATOM 1198 O O . GLU A 1 147 ? 11.036 -5.305 -3.678 1.00 88.44 147 GLU A O 1
ATOM 1203 N N . ALA A 1 148 ? 9.690 -3.597 -4.248 1.00 93.94 148 ALA A N 1
ATOM 1204 C CA . ALA A 1 148 ? 9.411 -3.200 -2.882 1.00 93.94 148 ALA A CA 1
ATOM 1205 C C . ALA A 1 148 ? 8.034 -3.713 -2.466 1.00 93.94 148 ALA A C 1
ATOM 1207 O O . ALA A 1 148 ? 7.098 -3.740 -3.263 1.00 93.94 148 ALA A O 1
ATOM 1208 N N . TRP A 1 149 ? 7.903 -4.062 -1.193 1.00 96.12 149 TRP A N 1
ATOM 1209 C CA . TRP A 1 149 ? 6.611 -4.118 -0.525 1.00 96.12 149 TRP A CA 1
ATOM 1210 C C . TRP A 1 149 ? 6.617 -3.109 0.612 1.00 96.12 149 TRP A C 1
ATOM 1212 O O . TRP A 1 149 ? 7.620 -2.935 1.304 1.00 96.12 149 TRP A O 1
ATOM 1222 N N . ILE A 1 150 ? 5.498 -2.427 0.800 1.00 97.69 150 ILE A N 1
ATOM 1223 C CA . ILE A 1 150 ? 5.348 -1.386 1.807 1.00 97.69 150 ILE A CA 1
ATOM 1224 C C . ILE A 1 150 ? 4.289 -1.850 2.790 1.00 97.69 150 ILE A C 1
ATOM 1226 O O . ILE A 1 150 ? 3.203 -2.266 2.387 1.00 97.69 150 ILE A O 1
ATOM 1230 N N . TYR A 1 151 ? 4.616 -1.789 4.077 1.00 97.62 151 TYR A N 1
ATOM 1231 C CA . TYR A 1 151 ? 3.713 -2.176 5.150 1.00 97.62 151 TYR A CA 1
ATOM 1232 C C . TYR A 1 151 ? 3.183 -0.946 5.881 1.00 97.62 151 TYR A C 1
ATOM 1234 O O . TYR A 1 151 ? 3.950 -0.115 6.381 1.00 97.62 151 TYR A O 1
ATOM 1242 N N . PHE A 1 152 ? 1.860 -0.870 5.977 1.00 98.38 152 PHE A N 1
ATOM 1243 C CA . PHE A 1 152 ? 1.133 0.168 6.686 1.00 98.38 152 PHE A CA 1
ATOM 1244 C C . PHE A 1 152 ? 0.223 -0.408 7.767 1.00 98.38 152 PHE A C 1
ATOM 1246 O O . PHE A 1 152 ? -0.322 -1.504 7.629 1.00 98.38 152 PHE A O 1
ATOM 1253 N N . THR A 1 153 ? -0.013 0.392 8.804 1.00 98.25 153 THR A N 1
ATOM 1254 C CA . THR A 1 153 ? -1.063 0.163 9.804 1.00 98.25 153 THR A CA 1
ATOM 1255 C C . THR A 1 153 ? -2.064 1.306 9.786 1.00 98.25 153 THR A C 1
ATOM 1257 O O . THR A 1 153 ? -1.681 2.469 9.667 1.00 98.25 153 THR A O 1
ATOM 1260 N N . TYR A 1 154 ? -3.355 1.012 9.913 1.00 98.44 154 TYR A N 1
ATOM 1261 C CA . TYR A 1 154 ? -4.392 2.036 9.799 1.00 98.44 154 TYR A CA 1
ATOM 1262 C C . TYR A 1 154 ? -4.715 2.695 11.149 1.00 98.44 154 TYR A C 1
ATOM 1264 O O . TYR A 1 154 ? -5.122 2.023 12.101 1.00 98.44 154 TYR A O 1
ATOM 1272 N N . LYS A 1 155 ? -4.534 4.027 11.239 1.00 97.69 155 LYS A N 1
ATOM 1273 C CA . LYS A 1 155 ? -4.828 4.893 12.408 1.00 97.69 155 LYS A CA 1
ATOM 1274 C C . LYS A 1 155 ? -4.148 4.524 13.736 1.00 97.69 155 LYS A C 1
ATOM 1276 O O . LYS A 1 155 ? -4.433 5.130 14.770 1.00 97.69 155 LYS A O 1
ATOM 1281 N N . VAL A 1 156 ? -3.237 3.558 13.728 1.00 96.69 156 VAL A N 1
ATOM 1282 C CA . VAL A 1 156 ? -2.437 3.138 14.884 1.00 96.69 156 VAL A CA 1
ATOM 1283 C C . VAL A 1 156 ? -0.987 2.950 14.456 1.00 96.69 156 VAL A C 1
ATOM 1285 O O . VAL A 1 156 ? -0.709 2.748 13.278 1.00 96.69 156 VAL A O 1
ATOM 1288 N N . LYS A 1 157 ? -0.054 2.988 15.412 1.00 94.50 157 LYS A N 1
ATOM 1289 C CA . LYS A 1 157 ? 1.381 2.738 15.162 1.00 94.50 157 LYS A CA 1
ATOM 1290 C C . LYS A 1 157 ? 1.781 1.271 15.364 1.00 94.50 157 LYS A C 1
ATOM 1292 O O . LYS A 1 157 ? 2.833 0.821 14.900 1.00 94.50 157 LYS A O 1
ATOM 1297 N N . THR A 1 158 ? 0.949 0.533 16.089 1.00 89.56 158 THR A N 1
ATOM 1298 C CA . THR A 1 158 ? 1.132 -0.869 16.467 1.00 89.56 158 THR A CA 1
ATOM 1299 C C . THR A 1 158 ? -0.162 -1.617 16.179 1.00 89.56 158 THR A C 1
ATOM 1301 O O . THR A 1 158 ? -1.215 -1.214 16.668 1.00 89.56 158 THR A O 1
ATOM 1304 N N . SER A 1 159 ? -0.068 -2.684 15.396 1.00 89.12 159 SER A N 1
ATOM 1305 C CA . SER A 1 159 ? -1.166 -3.580 15.028 1.00 89.12 159 SER A CA 1
ATOM 1306 C C . SER A 1 159 ? -0.785 -5.027 15.347 1.00 89.12 159 SER A C 1
ATOM 1308 O O . SER A 1 159 ? 0.320 -5.298 15.828 1.00 89.12 159 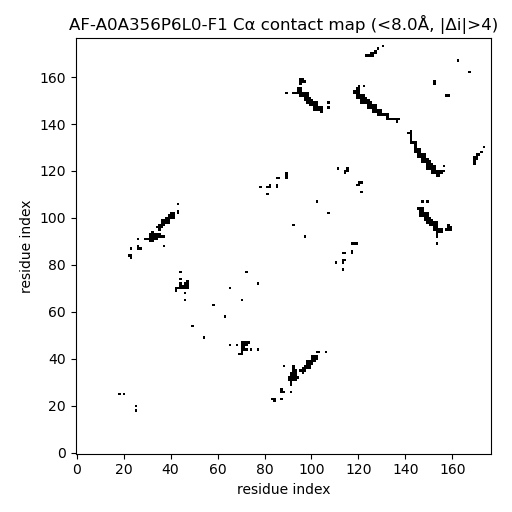SER A O 1
ATOM 1310 N N . THR A 1 160 ? -1.693 -5.957 15.057 1.00 90.06 160 THR A N 1
ATOM 1311 C CA . THR A 1 160 ? -1.437 -7.397 15.104 1.00 90.06 160 THR A CA 1
ATOM 1312 C C . THR A 1 160 ? -0.203 -7.761 14.273 1.00 90.06 160 THR A C 1
ATOM 1314 O O . THR A 1 160 ? -0.145 -7.504 13.071 1.00 90.06 160 THR A O 1
ATOM 1317 N N . PHE A 1 161 ? 0.790 -8.384 14.911 1.00 90.81 161 PHE A N 1
ATOM 1318 C CA . PHE A 1 161 ? 2.007 -8.874 14.263 1.00 90.81 161 PHE A CA 1
ATOM 1319 C C . PHE A 1 161 ? 2.388 -10.235 14.852 1.00 90.81 161 PHE A C 1
ATOM 1321 O O . PHE A 1 161 ? 2.998 -10.330 15.915 1.00 90.81 161 PHE A O 1
ATOM 1328 N N . ASN A 1 162 ? 1.989 -11.304 14.165 1.00 90.44 162 ASN A N 1
ATOM 1329 C CA . ASN A 1 162 ? 2.052 -12.676 14.673 1.00 90.44 162 ASN A CA 1
ATOM 1330 C C . ASN A 1 162 ? 3.440 -13.309 14.465 1.00 90.44 162 ASN A C 1
ATOM 1332 O O . ASN A 1 162 ? 3.587 -14.277 13.722 1.00 90.44 162 ASN A O 1
ATOM 1336 N N . ASN A 1 163 ? 4.477 -12.758 15.100 1.00 90.62 163 ASN A N 1
ATOM 1337 C CA . ASN A 1 163 ? 5.851 -13.264 14.980 1.00 90.62 163 ASN A CA 1
ATOM 1338 C C . ASN A 1 163 ? 6.265 -14.245 16.086 1.00 90.62 163 ASN A C 1
ATOM 1340 O O . ASN A 1 163 ? 7.374 -14.774 16.033 1.00 90.62 163 ASN A O 1
ATOM 1344 N N . ASN A 1 164 ? 5.421 -14.484 17.095 1.00 91.25 164 ASN A N 1
ATOM 1345 C CA . ASN A 1 164 ? 5.722 -15.358 18.238 1.00 91.25 164 ASN A CA 1
ATOM 1346 C C . ASN A 1 164 ? 7.068 -15.021 18.915 1.00 91.25 164 ASN A C 1
ATOM 1348 O O . ASN A 1 164 ? 7.829 -15.916 19.277 1.00 91.25 164 ASN A O 1
ATOM 1352 N N . GLY A 1 165 ? 7.402 -13.727 19.011 1.00 87.56 165 GLY A N 1
ATOM 1353 C CA . GLY A 1 165 ? 8.663 -13.249 19.592 1.00 87.56 165 GLY A CA 1
ATOM 1354 C C . GLY A 1 165 ? 9.905 -13.448 18.713 1.00 87.56 165 GLY A C 1
ATOM 1355 O O . GLY A 1 165 ? 11.006 -13.105 19.134 1.00 87.56 165 GLY A O 1
ATOM 1356 N N . LYS A 1 166 ? 9.758 -13.974 17.491 1.00 88.12 166 LYS A N 1
ATOM 1357 C CA . LYS A 1 166 ? 10.873 -14.166 16.556 1.00 88.12 166 LYS A CA 1
ATOM 1358 C C . LYS A 1 166 ? 11.238 -12.857 15.862 1.00 88.12 166 LYS A C 1
ATOM 1360 O O . LYS A 1 166 ? 10.366 -12.097 15.435 1.00 88.12 166 LYS A O 1
ATOM 1365 N N . VAL A 1 167 ? 12.536 -12.624 15.699 1.00 86.44 167 VAL A N 1
ATOM 1366 C CA . VAL A 1 167 ? 13.042 -11.543 14.847 1.00 86.44 167 VAL A CA 1
ATOM 1367 C C . VAL A 1 167 ? 12.753 -11.902 13.391 1.00 86.44 167 VAL A C 1
ATOM 1369 O O . VAL A 1 167 ? 13.069 -13.005 12.947 1.00 86.44 167 VAL A O 1
ATOM 1372 N N . LEU A 1 168 ? 12.130 -10.979 12.662 1.00 84.44 168 LEU A N 1
ATOM 1373 C CA . LEU A 1 168 ? 11.850 -11.104 11.236 1.00 84.44 168 LEU A CA 1
ATOM 1374 C C . LEU A 1 168 ? 12.487 -9.916 10.522 1.00 84.44 168 LEU A C 1
ATOM 1376 O O . LEU A 1 168 ? 12.253 -8.773 10.909 1.00 84.44 168 LEU A O 1
ATOM 1380 N N . HIS A 1 169 ? 13.282 -10.200 9.496 1.00 81.69 169 HIS A N 1
ATOM 1381 C CA . HIS A 1 169 ? 13.890 -9.181 8.650 1.00 81.69 169 HIS A CA 1
ATOM 1382 C C . HIS A 1 169 ? 12.963 -8.837 7.481 1.00 81.69 169 HIS A C 1
ATOM 1384 O O . HIS A 1 169 ? 12.280 -9.696 6.924 1.00 81.69 169 HIS A O 1
ATOM 1390 N N . GLU A 1 170 ? 12.978 -7.570 7.085 1.00 71.25 170 GLU A N 1
ATOM 1391 C CA . GLU A 1 170 ? 12.282 -7.003 5.927 1.00 71.25 170 GLU A CA 1
ATOM 1392 C C . GLU A 1 170 ? 12.806 -7.532 4.580 1.00 71.25 170 GLU A C 1
ATOM 1394 O O . GLU A 1 170 ? 12.186 -7.342 3.530 1.00 71.25 170 GLU A O 1
ATOM 1399 N N . HIS A 1 171 ? 13.937 -8.233 4.617 1.00 70.69 171 HIS A N 1
ATOM 1400 C CA . HIS A 1 171 ? 14.489 -8.995 3.515 1.00 70.69 171 HIS A CA 1
ATOM 1401 C C . HIS A 1 171 ? 14.502 -10.482 3.877 1.00 70.69 171 HIS A C 1
ATOM 1403 O O . HIS A 1 171 ? 15.160 -10.894 4.834 1.00 70.69 171 HIS A O 1
ATOM 1409 N N . ARG A 1 172 ? 13.799 -11.304 3.088 1.00 57.47 172 ARG A N 1
ATOM 1410 C CA . ARG A 1 172 ? 13.888 -12.764 3.187 1.00 57.47 172 ARG A CA 1
ATOM 1411 C C . ARG A 1 172 ? 14.630 -13.307 1.964 1.00 57.47 172 ARG A C 1
ATOM 1413 O O . ARG A 1 172 ? 14.091 -13.223 0.859 1.00 57.47 172 ARG A O 1
ATOM 1420 N N . PRO A 1 173 ? 15.828 -13.888 2.129 1.00 53.44 173 PRO A N 1
ATOM 1421 C CA . PRO A 1 173 ? 16.465 -14.646 1.064 1.00 53.44 173 PRO A CA 1
ATOM 1422 C C . PRO A 1 173 ? 15.587 -15.856 0.719 1.00 53.44 173 PRO A C 1
ATOM 1424 O O . PRO A 1 173 ? 15.147 -16.585 1.612 1.00 53.44 173 PRO A O 1
ATOM 1427 N N . PHE A 1 174 ? 15.326 -16.093 -0.566 1.00 44.16 174 PHE A N 1
ATOM 1428 C CA . PHE A 1 174 ? 14.740 -17.363 -0.997 1.00 44.16 174 PHE A CA 1
ATOM 1429 C C . PHE A 1 174 ? 15.668 -18.513 -0.574 1.00 44.16 174 PHE A C 1
ATOM 1431 O O . PHE A 1 174 ? 16.854 -18.492 -0.890 1.00 44.16 174 PHE A O 1
ATOM 1438 N N . GLY A 1 175 ? 15.123 -19.509 0.131 1.00 48.16 175 GLY A N 1
ATOM 1439 C CA . GLY A 1 175 ? 15.849 -20.723 0.529 1.00 48.16 175 GLY A CA 1
ATOM 1440 C C . GLY A 1 175 ? 16.386 -20.753 1.963 1.00 48.16 175 GLY A C 1
ATOM 1441 O O . GLY A 1 175 ? 16.940 -21.772 2.359 1.00 48.16 175 GLY A O 1
ATOM 1442 N N . ALA A 1 176 ? 16.199 -19.699 2.762 1.00 39.38 176 ALA A N 1
ATOM 1443 C CA . ALA A 1 176 ? 16.469 -19.769 4.198 1.00 39.38 176 ALA A CA 1
ATO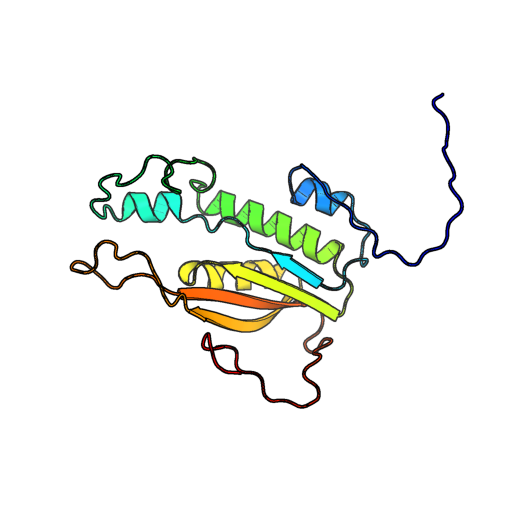M 1444 C C . ALA A 1 176 ? 15.263 -20.401 4.922 1.00 39.38 176 ALA A C 1
ATOM 1446 O O . ALA A 1 176 ? 14.258 -19.726 5.186 1.00 39.38 176 ALA A O 1
ATOM 1447 N N . SER A 1 177 ? 15.356 -21.716 5.151 1.00 39.34 177 SER A N 1
ATOM 1448 C CA . SER A 1 177 ? 14.514 -22.487 6.078 1.00 39.34 177 SER A CA 1
ATOM 1449 C C . SER A 1 177 ? 14.767 -22.074 7.521 1.00 39.34 177 SER A C 1
ATOM 1451 O O . SER A 1 177 ? 15.966 -22.017 7.876 1.00 39.34 177 SER A O 1
#

Nearest PDB structures (foldseek):
  6pbd-assembly1_B  TM=9.087E-01  e=3.724E-10  Caulobacter vibrioides
  6pbd-assembly1_A  TM=8.093E-01  e=3.967E-10  Caulobacter vibrioides
  5hfj-assembly2_E  TM=8.452E-01  e=4.489E-08  Helicobacter pylori 26695
  5hfj-assembly2_C  TM=8.021E-01  e=3.957E-08  Helicobacter pylori 26695
  5hfj-assembly1_B  TM=7.152E-01  e=7.434E-08  Helicobacter pylori 26695

Sequence (177 aa):
MSQTLRSVHEDKSTAIDLYNDDCVQVLKRIEDNSVDLVVTDPPYNLGNFMRDRQTNLKKMRSNFFGSAGWDDLEYTEWVERMDEFFKESARVLSKGGSMIIFMAIIKVESIISIAQKHGFYYKTTGIWHKLNPMPRNMNLHFVNSTEAWIYFTYKVKTSTFNNNGKVLHEHRPFGAS

Solvent-accessible surface area (backbone atoms only — not comparable to full-atom values): 11132 Å² total; per-residue (Å²): 143,82,83,86,82,86,78,93,72,95,64,94,65,82,82,82,87,85,83,93,70,60,66,61,66,52,44,72,72,49,60,67,52,71,36,59,70,49,78,47,73,64,86,72,56,49,36,52,64,54,59,74,64,62,63,88,73,72,81,85,57,94,84,48,78,83,71,70,73,83,34,58,59,56,70,67,57,48,50,51,54,50,47,53,43,41,47,44,49,49,45,24,35,22,85,39,15,39,38,40,40,41,42,48,65,93,47,47,68,61,51,52,56,53,36,43,77,52,42,34,34,83,74,51,72,26,49,50,71,49,92,80,50,77,90,52,64,64,93,78,45,86,61,82,35,67,38,28,35,38,38,32,26,28,81,35,96,72,56,93,74,96,50,88,89,52,90,77,67,62,58,71,68,89,85,77,126